Protein AF-A0A7W0H8Q9-F1 (afdb_monomer_lite)

Radius of gyration: 27.09 Å; chains: 1; bounding box: 66×55×96 Å

Foldseek 3Di:
DDDDDDDDDDPVCPVVVVVVVLVVVLVVQQVVQVVCCVVPVDGPDRRDRDPVVVVVVVVVVVVCVVVVNDDDDDVVVVVVLVVLLVCLLPVLLVVLLVVLVVLLCVLVPDLPPDPHQLRSCLAADDPVVCVVVVSGDDHSVVSNVSSVVSNVLSVLLNCLQPHDQDPVSLVSLLVLLCVLQCQLVVLCVVLVVVDPPGNNSVCSNVPRSVSSNVSSVSSVSSSVVSVVVVVPDPDPPDPPPDDPPPDDDDDD

Sequence (252 aa):
MTHRLECRVEPKMVVLYPILIRQHDALVEDLLDRAELATTGRIARPSRWPLSVRIANSAELRVARWRGKLPPPDPASGALVGRHARVAAIAVPAVMLAIAALHAAWALGSPWPAGSEPELAEHVLSQGERQQLDGGLPPAPVTWAVALALLAAAAIVRAAATGPRSRALRRAAWGVAAVFVARGVVYIPSDLIGGLDDAYQRFDLAIYSPLCLALGAGTAVVARRASAASRLMPAGPTDRAASPVISQGHGP

pLDDT: mean 79.07, std 14.53, range [31.14, 98.56]

Structure (mmCIF, N/CA/C/O backbone):
data_AF-A0A7W0H8Q9-F1
#
_entry.id   AF-A0A7W0H8Q9-F1
#
loop_
_atom_site.group_PDB
_atom_site.id
_atom_site.type_symbol
_atom_site.label_atom_id
_atom_site.label_alt_id
_atom_site.label_comp_id
_atom_site.label_asym_id
_atom_site.label_entity_id
_atom_site.label_seq_id
_atom_site.pdbx_PDB_ins_code
_atom_site.Cartn_x
_atom_site.Cartn_y
_atom_site.Cartn_z
_atom_site.occupancy
_atom_site.B_iso_or_equiv
_atom_site.auth_seq_id
_atom_site.auth_comp_id
_atom_site.auth_asym_id
_atom_site.auth_atom_id
_atom_site.pdbx_PDB_model_num
ATOM 1 N N . MET A 1 1 ? -41.642 -18.721 -23.424 1.00 37.91 1 MET A N 1
ATOM 2 C CA . MET A 1 1 ? -42.076 -17.351 -23.770 1.00 37.91 1 MET A CA 1
ATOM 3 C C . MET A 1 1 ? -40.926 -16.413 -23.461 1.00 37.91 1 MET A C 1
ATOM 5 O O . MET A 1 1 ? -40.450 -16.425 -22.335 1.00 37.91 1 MET A O 1
ATOM 9 N N . THR A 1 2 ? -40.434 -15.679 -24.453 1.00 37.16 2 THR A N 1
ATOM 10 C CA . THR A 1 2 ? -39.268 -14.796 -24.316 1.00 37.16 2 THR A CA 1
ATOM 11 C C . THR A 1 2 ? -39.778 -13.361 -24.353 1.00 37.16 2 THR A C 1
ATOM 13 O O . THR A 1 2 ? -40.226 -12.904 -25.401 1.00 37.16 2 THR A O 1
ATOM 16 N N . HIS A 1 3 ? -39.774 -12.662 -23.218 1.00 31.14 3 HIS A N 1
ATOM 17 C CA . HIS A 1 3 ? -40.137 -11.246 -23.177 1.00 31.14 3 HIS A CA 1
ATOM 18 C C . HIS A 1 3 ? -38.912 -10.406 -23.550 1.00 31.14 3 HIS A C 1
ATOM 20 O O . HIS A 1 3 ? -37.903 -10.429 -22.849 1.00 31.14 3 HIS A O 1
ATOM 26 N N . ARG A 1 4 ? -38.991 -9.685 -24.674 1.00 46.84 4 ARG A N 1
ATOM 27 C CA . ARG A 1 4 ? -37.984 -8.704 -25.097 1.00 46.84 4 ARG A CA 1
ATOM 28 C C . ARG A 1 4 ? -38.496 -7.310 -24.748 1.00 46.84 4 ARG A C 1
ATOM 30 O O . ARG A 1 4 ? -39.532 -6.896 -25.256 1.00 46.84 4 ARG A O 1
ATOM 37 N N . LEU A 1 5 ? -37.782 -6.615 -23.871 1.00 49.16 5 LEU A N 1
ATOM 38 C CA . LEU A 1 5 ? -38.001 -5.202 -23.571 1.00 49.16 5 LEU A CA 1
ATOM 39 C C . LEU A 1 5 ? -37.030 -4.380 -24.421 1.00 49.16 5 LEU A C 1
ATOM 41 O O . LEU A 1 5 ? -35.816 -4.546 -24.316 1.00 49.16 5 LEU A O 1
ATOM 45 N N . GLU A 1 6 ? -37.569 -3.526 -25.287 1.00 55.53 6 GLU A N 1
ATOM 46 C CA . GLU A 1 6 ? -36.780 -2.600 -26.097 1.00 55.53 6 GLU A CA 1
ATOM 47 C C . GLU A 1 6 ? -36.568 -1.300 -25.321 1.00 55.53 6 GLU A C 1
ATOM 49 O O . GLU A 1 6 ? -37.470 -0.476 -25.180 1.00 55.53 6 GLU A O 1
ATOM 54 N N . CYS A 1 7 ? -35.358 -1.119 -24.797 1.00 65.69 7 CYS A N 1
ATOM 55 C CA . CYS A 1 7 ? -34.963 0.087 -24.077 1.00 65.69 7 CYS A CA 1
ATOM 56 C C . CYS A 1 7 ? -34.008 0.902 -24.957 1.00 65.69 7 CYS A C 1
ATOM 58 O O . CYS A 1 7 ? -32.938 0.415 -25.324 1.00 65.69 7 CYS A O 1
ATOM 60 N N . ARG A 1 8 ? -34.348 2.157 -25.270 1.00 59.66 8 ARG A N 1
ATOM 61 C CA . ARG A 1 8 ? -33.429 3.086 -25.947 1.00 59.66 8 ARG A CA 1
ATOM 62 C C . ARG A 1 8 ? -32.582 3.813 -24.898 1.00 59.66 8 ARG A C 1
ATOM 64 O O . ARG A 1 8 ? -33.114 4.563 -24.086 1.00 59.66 8 ARG A O 1
ATOM 71 N N . VAL A 1 9 ? -31.268 3.594 -24.918 1.00 57.47 9 VAL A N 1
ATOM 72 C CA . VAL A 1 9 ? -30.317 4.227 -23.989 1.00 57.47 9 VAL A CA 1
ATOM 73 C C . VAL A 1 9 ? -29.862 5.568 -24.573 1.00 57.47 9 VAL A C 1
ATOM 75 O O . VAL A 1 9 ? -29.347 5.614 -25.688 1.00 57.47 9 VAL A O 1
ATOM 78 N N . GLU A 1 10 ? -30.064 6.673 -23.851 1.00 66.38 10 GLU A N 1
ATOM 79 C CA . GLU A 1 10 ? -29.546 7.984 -24.270 1.00 66.38 10 GLU A CA 1
ATOM 80 C C . GLU A 1 10 ? -28.000 8.012 -24.226 1.00 66.38 10 GLU A C 1
ATOM 82 O O . GLU A 1 10 ? -27.411 7.418 -23.320 1.00 66.38 10 GLU A O 1
ATOM 87 N N . PRO A 1 11 ? -27.312 8.751 -25.121 1.00 64.88 11 PRO A N 1
ATOM 88 C CA . PRO A 1 11 ? -25.843 8.742 -25.227 1.00 64.88 11 PRO A CA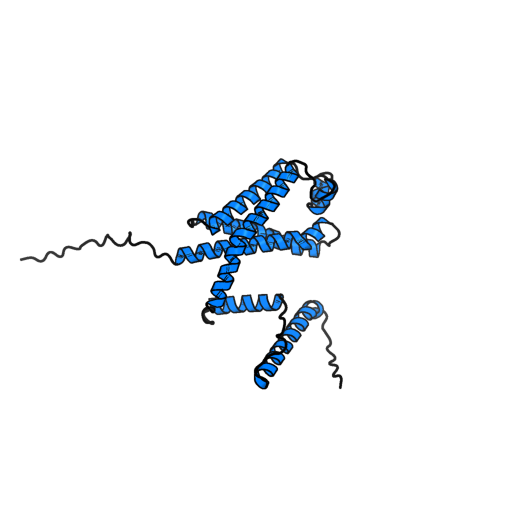 1
ATOM 89 C C . PRO A 1 11 ? -25.111 9.085 -23.921 1.00 64.88 11 PRO A C 1
ATOM 91 O O . PRO A 1 11 ? -24.081 8.499 -23.599 1.00 64.88 11 PRO A O 1
ATOM 94 N N . LYS A 1 12 ? -25.686 9.984 -23.113 1.00 53.75 12 LYS A N 1
ATOM 95 C CA . LYS A 1 12 ? -25.153 10.388 -21.801 1.00 53.75 12 LYS A CA 1
ATOM 96 C C . LYS A 1 12 ? -25.198 9.276 -20.739 1.00 53.75 12 LYS A C 1
ATOM 98 O O . LYS A 1 12 ? -24.490 9.351 -19.742 1.00 53.75 12 LYS A O 1
ATOM 103 N N . MET A 1 13 ? -26.013 8.242 -20.950 1.00 39.84 13 MET A N 1
ATOM 104 C CA . MET A 1 13 ? -26.195 7.121 -20.024 1.00 39.84 13 MET A CA 1
ATOM 105 C C . MET A 1 13 ? -25.280 5.937 -20.341 1.00 39.84 13 MET A C 1
ATOM 107 O O . MET A 1 13 ? -25.134 5.066 -19.492 1.00 39.84 13 MET A O 1
ATOM 111 N N . VAL A 1 14 ? -24.621 5.910 -21.507 1.00 64.75 14 VAL A N 1
ATOM 112 C CA . VAL A 1 14 ? -23.763 4.791 -21.947 1.00 64.75 14 VAL A CA 1
ATOM 113 C C . VAL A 1 14 ? -22.630 4.506 -20.951 1.00 64.75 14 VAL A C 1
ATOM 115 O O . VAL A 1 14 ? -22.291 3.350 -20.718 1.00 64.75 14 VAL A O 1
ATOM 118 N N . VAL A 1 15 ? -22.111 5.543 -20.287 1.00 56.38 15 VAL A N 1
ATOM 119 C CA . VAL A 1 15 ? -21.046 5.418 -19.274 1.00 56.38 15 VAL A CA 1
ATOM 120 C C . VAL A 1 15 ? -21.558 4.808 -17.959 1.00 56.38 15 VAL A C 1
ATOM 122 O O . VAL A 1 15 ? -20.867 4.013 -17.326 1.00 56.38 15 VAL A O 1
ATOM 125 N N . LEU A 1 16 ? -22.781 5.149 -17.542 1.00 54.62 16 LEU A N 1
ATOM 126 C CA . LEU A 1 16 ? -23.390 4.690 -16.282 1.00 54.62 16 LEU A CA 1
ATOM 127 C C . LEU A 1 16 ? -24.151 3.365 -16.429 1.00 54.62 16 LEU A C 1
ATOM 129 O O . LEU A 1 16 ? -24.326 2.637 -15.452 1.00 54.62 16 LEU A O 1
ATOM 133 N N . TYR A 1 17 ? -24.580 3.037 -17.644 1.00 62.41 17 TYR A N 1
ATOM 134 C CA . TYR A 1 17 ? -25.371 1.860 -17.983 1.00 62.41 17 TYR A CA 1
ATOM 135 C C . TYR A 1 17 ? -24.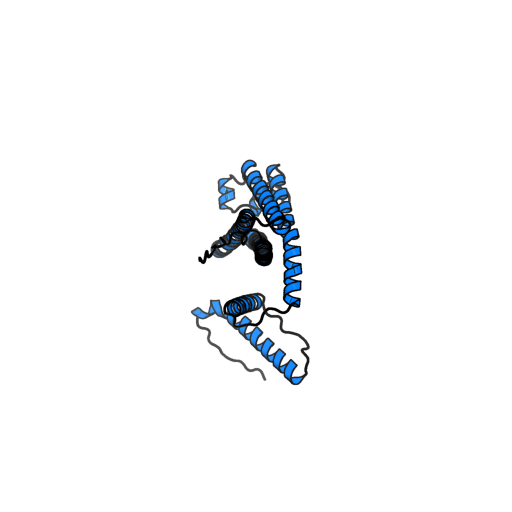792 0.529 -17.471 1.00 62.41 17 TYR A C 1
ATOM 137 O O . TYR A 1 17 ? -25.536 -0.200 -16.811 1.00 62.41 17 TYR A O 1
ATOM 145 N N . PRO A 1 18 ? -23.494 0.201 -17.655 1.00 67.25 18 PRO A N 1
ATOM 146 C CA . PRO A 1 18 ? -22.949 -1.062 -17.150 1.00 67.25 18 PRO A CA 1
ATOM 147 C C . PRO A 1 18 ? -22.931 -1.135 -15.616 1.00 67.25 18 PRO A C 1
ATOM 149 O O . PRO A 1 18 ? -23.021 -2.221 -15.047 1.00 67.25 18 PRO A O 1
ATOM 152 N N . ILE A 1 19 ? -22.847 0.006 -14.924 1.00 64.50 19 ILE A N 1
ATOM 153 C CA . ILE A 1 19 ? -22.923 0.054 -13.459 1.00 64.50 19 ILE A CA 1
ATOM 154 C C . ILE A 1 19 ? -24.370 -0.170 -13.007 1.00 64.50 19 ILE A C 1
ATOM 156 O O . ILE A 1 19 ? -24.602 -0.968 -12.100 1.00 64.50 19 ILE A O 1
ATOM 160 N N . LEU A 1 20 ? -25.327 0.492 -13.663 1.00 67.00 20 LEU A N 1
ATOM 161 C CA . LEU A 1 20 ? -26.752 0.416 -13.338 1.00 67.00 20 LEU A CA 1
ATOM 162 C C . LEU A 1 20 ? -27.343 -0.972 -13.605 1.00 67.00 20 LEU A C 1
ATOM 164 O O . LEU A 1 20 ? -28.029 -1.493 -12.731 1.00 67.00 20 LEU A O 1
ATOM 168 N N . ILE A 1 21 ? -27.029 -1.607 -14.741 1.00 74.75 21 ILE A N 1
ATOM 169 C CA . ILE A 1 21 ? -27.465 -2.988 -15.022 1.00 74.75 21 ILE A CA 1
ATOM 170 C C . ILE A 1 21 ? -26.947 -3.944 -13.953 1.00 74.75 21 ILE A C 1
ATOM 172 O O . ILE A 1 21 ? -27.695 -4.732 -13.389 1.00 74.75 21 ILE A O 1
ATOM 176 N N . ARG A 1 22 ? -25.672 -3.810 -13.587 1.00 66.19 22 ARG A N 1
ATOM 177 C CA . ARG A 1 22 ? -25.049 -4.720 -12.628 1.00 66.19 22 ARG A CA 1
ATOM 178 C C . ARG A 1 22 ? -25.568 -4.514 -11.200 1.00 66.19 22 ARG A C 1
ATOM 180 O O . ARG A 1 22 ? -25.498 -5.430 -10.387 1.00 66.19 22 ARG A O 1
ATOM 187 N N . GLN A 1 23 ? -26.060 -3.316 -10.875 1.00 64.44 23 GLN A N 1
ATOM 188 C CA . GLN A 1 23 ? -26.770 -3.042 -9.621 1.00 64.44 23 GLN A CA 1
ATOM 189 C C . GLN A 1 23 ? -28.212 -3.553 -9.650 1.00 64.44 23 GLN A C 1
ATOM 191 O O . GLN A 1 23 ? -28.676 -4.088 -8.647 1.00 64.44 23 GLN A O 1
ATOM 196 N N . HIS A 1 24 ? -28.895 -3.408 -10.785 1.00 73.88 24 HIS A N 1
ATOM 197 C CA . HIS A 1 24 ? -30.241 -3.923 -10.998 1.00 73.88 24 HIS A CA 1
ATOM 198 C C . HIS A 1 24 ? -30.277 -5.448 -10.858 1.00 73.88 24 HIS A C 1
ATOM 200 O O . HIS A 1 24 ? -31.065 -5.961 -10.071 1.00 73.88 24 HIS A O 1
ATOM 206 N N . ASP A 1 25 ? -29.371 -6.160 -11.527 1.00 72.94 25 ASP A N 1
ATOM 207 C CA . ASP A 1 25 ? -29.320 -7.623 -11.473 1.00 72.94 25 ASP A CA 1
ATOM 208 C C . ASP A 1 25 ? -29.027 -8.118 -10.051 1.00 72.94 25 ASP A C 1
ATOM 210 O O . ASP A 1 25 ? -29.699 -9.019 -9.560 1.00 72.94 25 ASP A O 1
ATOM 214 N N . ALA A 1 26 ? -28.116 -7.452 -9.331 1.00 66.56 26 ALA A N 1
ATOM 215 C CA . ALA A 1 26 ? -27.832 -7.771 -7.931 1.00 66.56 26 ALA A CA 1
ATOM 216 C C . ALA A 1 26 ? -29.037 -7.527 -6.997 1.00 66.56 26 ALA A C 1
ATOM 218 O O . ALA A 1 26 ? -29.223 -8.266 -6.033 1.00 66.56 26 ALA A O 1
ATOM 219 N N . LEU A 1 27 ? -29.855 -6.502 -7.265 1.00 70.56 27 LEU A N 1
ATOM 220 C CA . LEU A 1 27 ? -31.086 -6.234 -6.513 1.00 70.56 27 LEU A CA 1
ATOM 221 C C . LEU A 1 27 ? -32.176 -7.265 -6.821 1.00 70.56 27 LEU A C 1
ATOM 223 O O . LEU A 1 27 ? -32.858 -7.713 -5.904 1.00 70.56 27 LEU A O 1
ATOM 227 N N . VAL A 1 28 ? -32.335 -7.646 -8.090 1.00 77.50 28 VAL A N 1
ATOM 228 C CA . VAL A 1 28 ? -33.296 -8.677 -8.500 1.00 77.50 28 VAL A CA 1
ATOM 229 C C . VAL A 1 28 ? -32.922 -10.026 -7.888 1.00 77.50 28 VAL A C 1
ATOM 231 O O . VAL A 1 28 ? -33.794 -10.686 -7.330 1.00 77.50 28 VAL A O 1
ATOM 234 N N . GLU A 1 29 ? -31.642 -10.403 -7.909 1.00 73.88 29 GLU A N 1
ATOM 235 C CA . GLU A 1 29 ? -31.164 -11.626 -7.253 1.00 73.88 29 GLU A CA 1
ATOM 236 C C . GLU A 1 29 ? -31.418 -11.608 -5.733 1.00 73.88 29 GLU A C 1
ATOM 238 O O . GLU A 1 29 ? -31.939 -12.586 -5.206 1.00 73.88 29 GLU A O 1
ATOM 243 N N . ASP A 1 30 ? -31.159 -10.497 -5.026 1.00 75.69 30 ASP A N 1
ATOM 244 C CA . ASP A 1 30 ? -31.450 -10.396 -3.579 1.00 75.69 30 ASP A CA 1
ATOM 245 C C . ASP A 1 30 ? -32.954 -10.491 -3.272 1.00 75.69 30 ASP A C 1
ATOM 247 O O . ASP A 1 30 ? -33.360 -11.087 -2.273 1.00 75.69 30 ASP A O 1
ATOM 251 N N . LEU A 1 31 ? -33.806 -9.915 -4.127 1.00 74.00 31 LEU A N 1
ATOM 252 C CA . LEU A 1 31 ? -35.259 -10.015 -3.976 1.00 74.00 31 LEU A CA 1
ATOM 253 C C . LEU A 1 31 ? -35.756 -11.446 -4.208 1.00 74.00 31 LEU A C 1
ATOM 255 O O . LEU A 1 31 ? -36.630 -11.906 -3.470 1.00 74.00 31 LEU A O 1
ATOM 259 N N . LEU A 1 32 ? -35.188 -12.154 -5.187 1.00 82.00 32 LEU A N 1
ATOM 260 C CA . LEU A 1 32 ? -35.507 -13.556 -5.450 1.00 82.00 32 LEU A CA 1
ATOM 261 C C . LEU A 1 32 ? -35.020 -14.468 -4.315 1.00 82.00 32 LEU A C 1
ATOM 263 O O . LEU A 1 32 ? -35.794 -15.310 -3.866 1.00 82.00 32 LEU A O 1
ATOM 267 N N . ASP A 1 33 ? -33.822 -14.237 -3.771 1.00 72.81 33 ASP A N 1
ATOM 268 C CA . ASP A 1 33 ? -33.301 -14.952 -2.595 1.00 72.81 33 ASP A CA 1
ATOM 269 C C . ASP A 1 33 ? -34.219 -14.776 -1.373 1.00 72.81 33 ASP A C 1
ATOM 271 O O . ASP A 1 33 ? -34.504 -15.724 -0.638 1.00 72.81 33 ASP A O 1
ATOM 275 N N . ARG A 1 34 ? -34.725 -13.555 -1.144 1.00 72.69 34 ARG A N 1
ATOM 276 C CA . ARG A 1 34 ? -35.679 -13.281 -0.056 1.00 72.69 34 ARG A CA 1
ATOM 277 C C . ARG A 1 34 ? -37.034 -13.934 -0.296 1.00 72.69 34 ARG A C 1
ATOM 279 O O . ARG A 1 34 ? -37.647 -14.395 0.665 1.00 72.69 34 ARG A O 1
ATOM 286 N N . ALA A 1 35 ? -37.501 -13.969 -1.542 1.00 79.06 35 ALA A N 1
ATOM 287 C CA . ALA A 1 35 ? -38.735 -14.656 -1.904 1.00 79.06 35 ALA A CA 1
ATOM 288 C C . ALA A 1 35 ? -38.603 -16.178 -1.712 1.00 79.06 35 ALA A C 1
ATOM 290 O O . ALA A 1 35 ? -39.505 -16.795 -1.140 1.00 79.06 35 ALA A O 1
ATOM 291 N N . GLU A 1 36 ? -37.470 -16.774 -2.105 1.00 77.62 36 GLU A N 1
ATOM 292 C CA . GLU A 1 36 ? -37.141 -18.187 -1.864 1.00 77.62 36 GLU A CA 1
ATOM 293 C C . GLU A 1 36 ? -37.079 -18.481 -0.362 1.00 77.62 36 GLU A C 1
ATOM 295 O O . GLU A 1 36 ? -37.713 -19.425 0.111 1.00 77.62 36 GLU A O 1
ATOM 300 N N . LEU A 1 37 ? -36.401 -17.634 0.418 1.00 76.81 37 LEU A N 1
ATOM 301 C CA . LEU A 1 37 ? -36.322 -17.788 1.869 1.00 76.81 37 LEU A CA 1
ATOM 302 C C . LEU A 1 37 ? -37.701 -17.694 2.532 1.00 76.81 37 LEU A C 1
ATOM 304 O O . LEU A 1 37 ? -38.004 -18.483 3.423 1.00 76.81 37 LEU A O 1
ATOM 308 N N . ALA A 1 38 ? -38.542 -16.751 2.103 1.00 77.88 38 ALA A N 1
ATOM 309 C CA . ALA A 1 38 ? -39.879 -16.565 2.660 1.00 77.88 38 ALA A CA 1
ATOM 310 C C . ALA A 1 38 ? -40.817 -17.742 2.350 1.00 77.88 38 ALA A C 1
ATOM 312 O O . ALA A 1 38 ? -41.682 -18.064 3.162 1.00 77.88 38 ALA A O 1
ATOM 313 N N . THR A 1 39 ? -40.647 -18.388 1.194 1.00 85.19 39 THR A N 1
ATOM 314 C CA . THR A 1 39 ? -41.500 -19.506 0.759 1.00 85.19 39 THR A CA 1
ATOM 315 C C . THR A 1 39 ? -40.993 -20.868 1.223 1.00 85.19 39 THR A C 1
ATOM 317 O O . THR A 1 39 ? -41.798 -21.729 1.568 1.00 85.19 39 THR A O 1
ATOM 320 N N . THR A 1 40 ? -39.677 -21.079 1.256 1.00 85.19 40 THR A N 1
ATOM 321 C CA . THR A 1 40 ? -39.066 -22.397 1.509 1.00 85.19 40 THR A CA 1
ATOM 322 C C . THR A 1 40 ? -38.321 -22.488 2.843 1.00 85.19 40 THR A C 1
ATOM 324 O O . THR A 1 40 ? -37.973 -23.582 3.291 1.00 85.19 40 THR A O 1
ATOM 327 N N . GLY A 1 41 ? -38.045 -21.351 3.488 1.00 86.25 41 GLY A N 1
ATOM 328 C CA . GLY A 1 41 ? -37.247 -21.271 4.712 1.00 86.25 41 GLY A CA 1
ATOM 329 C C . GLY A 1 41 ? -35.744 -21.500 4.512 1.00 86.25 41 GLY A C 1
ATOM 330 O O . GLY A 1 41 ? -35.010 -21.553 5.501 1.00 86.25 41 GLY A O 1
ATOM 331 N N . ARG A 1 42 ? -35.259 -21.658 3.270 1.00 75.56 42 ARG A N 1
ATOM 332 C CA . ARG A 1 42 ? -33.836 -21.851 2.933 1.00 75.56 42 ARG A CA 1
ATOM 333 C C . ARG A 1 42 ? -33.484 -21.123 1.630 1.00 75.56 42 ARG A C 1
ATOM 335 O O . ARG A 1 42 ? -34.366 -20.725 0.888 1.00 75.56 42 ARG A O 1
ATOM 342 N N . ILE A 1 43 ? -32.188 -20.936 1.378 1.00 77.81 43 ILE A N 1
ATOM 343 C CA . ILE A 1 43 ? -31.665 -20.365 0.126 1.00 77.81 43 ILE A CA 1
ATOM 344 C C . ILE A 1 43 ? -30.638 -21.351 -0.422 1.00 77.81 43 ILE A C 1
ATOM 346 O O . ILE A 1 43 ? -29.648 -21.647 0.257 1.00 77.81 43 ILE A O 1
ATOM 350 N N . ALA A 1 44 ? -30.864 -21.878 -1.626 1.00 75.25 44 ALA A N 1
ATOM 351 C CA . ALA A 1 44 ? -29.971 -22.871 -2.222 1.00 75.25 44 ALA A CA 1
ATOM 352 C C . ALA A 1 44 ? -28.625 -22.270 -2.669 1.00 75.25 44 ALA A C 1
ATOM 354 O O . ALA A 1 44 ? -27.585 -22.929 -2.567 1.00 75.25 44 ALA A O 1
ATOM 355 N N . ARG A 1 45 ? -28.622 -21.021 -3.158 1.00 71.00 45 ARG A N 1
ATOM 356 C CA . ARG A 1 45 ? -27.412 -20.302 -3.590 1.00 71.00 45 ARG A CA 1
ATOM 357 C C . ARG A 1 45 ? -27.528 -18.802 -3.304 1.00 71.00 45 ARG A C 1
ATOM 359 O O . ARG A 1 45 ? -28.135 -18.103 -4.099 1.00 71.00 45 ARG A O 1
ATOM 366 N N . PRO A 1 46 ? -26.892 -18.298 -2.235 1.00 72.12 46 PRO A N 1
ATOM 367 C CA . PRO A 1 46 ? -26.930 -16.875 -1.923 1.00 72.12 46 PRO A CA 1
ATOM 368 C C . PRO A 1 46 ? -26.305 -16.038 -3.043 1.00 72.12 46 PRO A C 1
ATOM 370 O O . PRO A 1 46 ? -25.193 -16.348 -3.501 1.00 72.12 46 PRO A O 1
ATOM 373 N N . SER A 1 47 ? -26.979 -14.957 -3.429 1.00 70.94 47 SER A N 1
ATOM 374 C CA . SER A 1 47 ? -26.491 -13.975 -4.395 1.00 70.94 47 SER A CA 1
ATOM 375 C C . SER A 1 47 ? -25.111 -13.439 -4.005 1.00 70.94 47 SER A C 1
ATOM 377 O O . SER A 1 47 ? -24.801 -13.109 -2.851 1.00 70.94 47 SER A O 1
ATOM 379 N N . ARG A 1 48 ? -24.214 -13.367 -4.994 1.00 70.38 48 ARG A N 1
ATOM 380 C CA . ARG A 1 48 ? -22.844 -12.876 -4.803 1.00 70.38 48 ARG A CA 1
ATOM 381 C C . ARG A 1 48 ? -22.777 -11.415 -5.196 1.00 70.38 48 ARG A C 1
ATOM 383 O O . ARG A 1 48 ? -22.451 -11.067 -6.324 1.00 70.38 48 ARG A O 1
ATOM 390 N N . TRP A 1 49 ? -23.023 -10.556 -4.216 1.00 60.47 49 TRP A N 1
ATOM 391 C CA . TRP A 1 49 ? -22.967 -9.113 -4.403 1.00 60.47 49 TRP A CA 1
ATOM 392 C C . TRP A 1 49 ? -21.604 -8.677 -4.977 1.00 60.47 49 TRP A C 1
ATOM 394 O O . TRP A 1 49 ? -20.562 -9.002 -4.383 1.00 60.47 49 TRP A O 1
ATOM 404 N N . PRO A 1 50 ? -21.580 -7.890 -6.072 1.00 71.44 50 PRO A N 1
ATOM 405 C CA . PRO A 1 50 ? -20.347 -7.335 -6.614 1.00 71.44 50 PRO A CA 1
ATOM 406 C C . PRO A 1 50 ? -19.609 -6.504 -5.557 1.00 71.44 50 PRO A C 1
ATOM 408 O O . PRO A 1 50 ? -20.227 -5.820 -4.733 1.00 71.44 50 PRO A O 1
ATOM 411 N N . LEU A 1 51 ? -18.272 -6.514 -5.596 1.00 66.62 51 LEU A N 1
ATOM 412 C CA . LEU A 1 51 ? -17.423 -5.842 -4.600 1.00 66.62 51 LEU A CA 1
ATOM 413 C C . LEU A 1 51 ? -17.790 -4.355 -4.418 1.00 66.62 51 LEU A C 1
ATOM 415 O O . LEU A 1 51 ? -17.822 -3.859 -3.294 1.00 66.62 51 LEU A O 1
ATOM 419 N N . SER A 1 52 ? -18.141 -3.665 -5.508 1.00 58.28 52 SER A N 1
ATOM 420 C CA . SER A 1 52 ? -18.555 -2.257 -5.491 1.00 58.28 52 SER A CA 1
ATOM 421 C C . SER A 1 52 ? -19.830 -2.019 -4.677 1.00 58.28 52 SER A C 1
ATOM 423 O O . SER A 1 52 ? -19.913 -1.047 -3.932 1.00 58.28 52 SER A O 1
ATOM 425 N N . VAL A 1 53 ? -20.810 -2.923 -4.769 1.00 64.69 53 VAL A N 1
ATOM 426 C CA . VAL A 1 53 ? -22.083 -2.809 -4.043 1.00 64.69 53 VAL A CA 1
ATOM 427 C C . VAL A 1 53 ? -21.868 -3.096 -2.557 1.00 64.69 53 VAL A C 1
ATOM 429 O O . VAL A 1 53 ? -22.394 -2.392 -1.698 1.00 64.69 53 VAL A O 1
ATOM 432 N N . ARG A 1 54 ? -20.988 -4.051 -2.232 1.00 73.38 54 ARG A N 1
ATOM 433 C CA . ARG A 1 54 ? -20.571 -4.314 -0.845 1.00 73.38 54 ARG A CA 1
ATOM 434 C C . ARG A 1 54 ? -19.866 -3.109 -0.224 1.00 73.38 54 ARG A C 1
ATOM 436 O O . ARG A 1 54 ? -20.080 -2.823 0.955 1.00 73.38 54 ARG A O 1
ATOM 443 N N . ILE A 1 55 ? -19.045 -2.398 -0.998 1.00 70.38 55 ILE A N 1
ATOM 444 C CA . ILE A 1 55 ? -18.374 -1.166 -0.560 1.00 70.38 55 ILE A CA 1
ATOM 445 C C . ILE A 1 55 ? -19.393 -0.040 -0.331 1.00 70.38 55 ILE A C 1
ATOM 447 O O . ILE A 1 55 ? -19.342 0.593 0.724 1.00 70.38 55 ILE A O 1
ATOM 451 N N . ALA A 1 56 ? -20.338 0.167 -1.254 1.00 69.12 56 ALA A N 1
ATOM 452 C CA . ALA A 1 56 ? -21.392 1.177 -1.125 1.00 69.12 56 ALA A CA 1
ATOM 453 C C . ALA A 1 56 ? -22.279 0.925 0.109 1.00 69.12 56 ALA A C 1
ATOM 455 O O . ALA A 1 56 ? -22.387 1.803 0.966 1.00 69.12 56 ALA A O 1
ATOM 456 N N . ASN A 1 57 ? -22.773 -0.307 0.288 1.00 73.62 57 ASN A N 1
ATOM 457 C CA . ASN A 1 57 ? -23.512 -0.705 1.494 1.00 73.62 57 ASN A CA 1
ATOM 458 C C . ASN A 1 57 ? -22.671 -0.510 2.761 1.00 73.62 57 ASN A C 1
ATOM 460 O O . ASN A 1 57 ? -23.154 -0.018 3.778 1.00 73.62 57 ASN A O 1
ATOM 464 N N . SER A 1 58 ? -21.379 -0.848 2.721 1.00 72.75 58 SER A N 1
ATOM 465 C CA . SER A 1 58 ? -20.491 -0.639 3.870 1.00 72.75 58 SER A CA 1
ATOM 466 C C . SER A 1 58 ? -20.326 0.842 4.227 1.00 72.75 58 SER A C 1
ATOM 468 O O . SER A 1 58 ? -20.184 1.169 5.408 1.00 72.75 58 SER A O 1
ATOM 470 N N . ALA A 1 59 ? -20.318 1.736 3.236 1.00 68.69 59 ALA A N 1
ATOM 471 C CA . ALA A 1 59 ? -20.254 3.177 3.447 1.00 68.69 59 ALA A CA 1
ATOM 472 C C . ALA A 1 59 ? -21.572 3.712 4.027 1.00 68.69 59 ALA A C 1
ATOM 474 O O . ALA A 1 59 ? -21.545 4.419 5.035 1.00 68.69 59 ALA A O 1
ATOM 475 N N . GLU A 1 60 ? -22.712 3.304 3.470 1.00 76.06 60 GLU A N 1
ATOM 476 C CA . GLU A 1 60 ? -24.037 3.699 3.949 1.00 76.06 60 GLU A CA 1
ATOM 477 C C . GLU A 1 60 ? -24.281 3.251 5.396 1.00 76.06 60 GLU A C 1
ATOM 479 O O . GLU A 1 60 ? -24.638 4.067 6.247 1.00 76.06 60 GLU A O 1
ATOM 484 N N . LEU A 1 61 ? -23.967 1.994 5.728 1.00 77.00 61 LEU A N 1
ATOM 485 C CA . LEU A 1 61 ? -24.081 1.474 7.095 1.00 77.00 61 LEU A CA 1
ATOM 486 C C . LEU A 1 61 ? -23.184 2.237 8.084 1.00 77.00 61 LEU A C 1
ATOM 488 O O . LEU A 1 61 ? -23.557 2.431 9.243 1.00 77.00 61 LEU A O 1
ATOM 492 N N . ARG A 1 62 ? -22.000 2.696 7.653 1.00 73.88 62 ARG A N 1
ATOM 493 C CA . ARG A 1 62 ? -21.118 3.535 8.485 1.00 73.88 62 ARG A CA 1
ATOM 494 C C . ARG A 1 62 ? -21.709 4.923 8.715 1.00 73.88 62 ARG A C 1
ATOM 496 O O . ARG A 1 62 ? -21.664 5.400 9.846 1.00 73.88 62 ARG A O 1
ATOM 503 N N . VAL A 1 63 ? -22.281 5.544 7.683 1.00 74.62 63 VAL A N 1
ATOM 504 C CA . VAL A 1 63 ? -22.942 6.855 7.787 1.00 74.62 63 VAL A CA 1
ATOM 505 C C . VAL A 1 63 ? -24.190 6.766 8.666 1.00 74.62 63 VAL A C 1
ATOM 507 O O . VAL A 1 63 ? -24.377 7.599 9.551 1.00 74.62 63 VAL A O 1
ATOM 510 N N . ALA A 1 64 ? -25.017 5.737 8.483 1.00 76.56 64 ALA A N 1
ATOM 511 C CA . ALA A 1 64 ? -26.212 5.510 9.287 1.00 76.56 64 ALA A CA 1
ATOM 512 C C . ALA A 1 64 ? -25.875 5.260 10.769 1.00 76.56 64 ALA A C 1
ATOM 514 O O . ALA A 1 64 ? -26.525 5.835 11.641 1.00 76.56 64 ALA A O 1
ATOM 515 N N . ARG A 1 65 ? -24.809 4.500 11.071 1.00 78.56 65 ARG A N 1
ATOM 516 C CA . ARG A 1 65 ? -24.296 4.334 12.447 1.00 78.56 65 ARG A CA 1
ATOM 517 C C . ARG A 1 65 ? -23.743 5.625 13.037 1.00 78.56 65 ARG A C 1
ATOM 519 O O . ARG A 1 65 ? -24.015 5.916 14.194 1.00 78.56 65 ARG A O 1
ATOM 526 N N . TRP A 1 66 ? -22.991 6.405 12.260 1.00 73.69 66 TRP A N 1
ATOM 527 C CA . TRP A 1 66 ? -22.488 7.706 12.712 1.00 73.69 66 TRP A CA 1
ATOM 528 C C . TRP A 1 66 ? -23.632 8.665 13.068 1.00 73.69 66 TRP A C 1
ATOM 530 O O . TRP A 1 66 ? -23.540 9.395 14.048 1.00 73.69 66 TRP A O 1
ATOM 540 N N . ARG A 1 67 ? -24.746 8.591 12.330 1.00 85.44 67 ARG A N 1
ATOM 541 C CA . ARG A 1 67 ? -25.989 9.327 12.608 1.00 85.44 67 ARG A CA 1
ATOM 542 C C . ARG A 1 67 ? -26.862 8.700 13.707 1.00 85.44 67 ARG A C 1
ATOM 544 O O . ARG A 1 67 ? -27.981 9.157 13.900 1.00 85.44 67 ARG A O 1
ATOM 551 N N . GLY A 1 68 ? -26.403 7.642 14.380 1.00 83.31 68 GLY A N 1
ATOM 552 C CA . GLY A 1 68 ? -27.148 6.967 15.450 1.00 83.31 68 GLY A CA 1
ATOM 553 C C . GLY A 1 68 ? -28.390 6.193 14.991 1.00 83.31 68 GLY A C 1
ATOM 554 O O . GLY A 1 68 ? -29.198 5.801 15.823 1.00 83.31 68 GLY A O 1
ATOM 555 N N . LYS A 1 69 ? -28.561 5.958 13.683 1.00 82.94 69 LYS A N 1
ATOM 556 C CA . LYS A 1 69 ? -29.755 5.303 13.118 1.00 82.94 69 LYS A CA 1
ATOM 557 C C . LYS A 1 69 ? -29.718 3.773 13.172 1.00 82.94 69 LYS A C 1
ATOM 559 O O . LYS A 1 69 ? -30.711 3.136 12.844 1.00 82.94 69 LYS A O 1
ATOM 564 N N . LEU A 1 70 ? -28.577 3.178 13.521 1.00 78.69 70 LEU A N 1
ATOM 565 C CA . LEU A 1 70 ? -28.385 1.727 13.535 1.00 78.69 70 LEU A CA 1
ATOM 566 C C . LEU A 1 70 ? -27.825 1.253 14.882 1.00 78.69 70 LEU A C 1
ATOM 568 O O . LEU A 1 70 ? -26.969 1.942 15.446 1.00 78.69 70 LEU A O 1
ATOM 572 N N . PRO A 1 71 ? -28.235 0.061 15.356 1.00 77.62 71 PRO A N 1
ATOM 573 C CA . PRO A 1 71 ? -27.690 -0.543 16.565 1.00 77.62 71 PRO A CA 1
ATOM 574 C C . PRO A 1 71 ? -26.189 -0.866 16.420 1.00 77.62 71 PRO A C 1
ATOM 576 O O . PRO A 1 71 ? -25.660 -0.955 15.297 1.00 77.62 71 PRO A O 1
ATOM 579 N N . PRO A 1 72 ? -25.472 -1.034 17.550 1.00 74.94 72 PRO A N 1
ATOM 580 C CA . PRO A 1 72 ? -24.066 -1.415 17.538 1.00 74.94 72 PRO A CA 1
ATOM 581 C C . PRO A 1 72 ? -23.859 -2.743 16.789 1.00 74.94 72 PRO A C 1
ATOM 583 O O . PRO A 1 72 ? -24.753 -3.588 16.751 1.00 74.94 72 PRO A O 1
ATOM 586 N N . PRO A 1 73 ? -22.693 -2.931 16.143 1.00 71.06 73 PRO A N 1
ATOM 587 C CA . PRO A 1 73 ? -22.410 -4.150 15.399 1.00 71.06 73 PRO A CA 1
ATOM 588 C C . PRO A 1 73 ? -22.405 -5.376 16.318 1.00 71.06 73 PRO A C 1
ATOM 590 O O . PRO A 1 73 ? -21.940 -5.300 17.454 1.00 71.06 73 PRO A O 1
ATOM 593 N N . ASP A 1 74 ? -22.847 -6.508 15.772 1.00 75.19 74 ASP A N 1
ATOM 594 C CA . ASP A 1 74 ? -22.775 -7.821 16.412 1.00 75.19 74 ASP A CA 1
ATOM 595 C C . ASP A 1 74 ? -21.347 -8.098 16.949 1.00 75.19 74 ASP A C 1
ATOM 597 O O . ASP A 1 74 ? -20.367 -7.858 16.224 1.00 75.19 74 ASP A O 1
ATOM 601 N N . PRO A 1 75 ? -21.186 -8.603 18.189 1.00 69.38 75 PRO A N 1
ATOM 602 C CA . PRO A 1 75 ? -19.892 -9.020 18.736 1.00 69.38 75 PRO A CA 1
ATOM 603 C C . PRO A 1 75 ? -19.059 -9.918 17.799 1.00 69.38 75 PRO A C 1
ATOM 605 O O . PRO A 1 75 ? -17.830 -9.771 17.752 1.00 69.38 75 PRO A O 1
ATOM 608 N N . ALA A 1 76 ? -19.683 -10.771 16.977 1.00 68.62 76 ALA A N 1
ATOM 609 C CA . ALA A 1 76 ? -18.989 -11.582 15.969 1.00 68.62 76 ALA A CA 1
ATOM 610 C C . ALA A 1 76 ? -18.275 -10.723 14.902 1.00 68.62 76 ALA A C 1
ATOM 612 O O . ALA A 1 76 ? -17.141 -11.014 14.499 1.00 68.62 76 ALA A O 1
ATOM 613 N N . SER A 1 77 ? -18.884 -9.599 14.505 1.00 63.34 77 SER A N 1
ATOM 614 C CA . SER A 1 77 ? -18.264 -8.605 13.616 1.00 63.34 77 SER A CA 1
ATOM 615 C C . SER A 1 77 ? -17.062 -7.932 14.287 1.00 63.34 77 SER A C 1
ATOM 617 O O . SER A 1 77 ? -16.040 -7.685 13.641 1.00 63.34 77 SER A O 1
ATOM 619 N N . GLY A 1 78 ? -17.137 -7.690 15.599 1.00 66.75 78 GLY A N 1
ATOM 620 C CA . GLY A 1 78 ? -16.024 -7.172 16.399 1.00 66.75 78 GLY A CA 1
ATOM 621 C C . GLY A 1 78 ? -14.812 -8.112 16.413 1.00 66.75 78 GLY A C 1
ATOM 622 O O . GLY A 1 78 ? -13.675 -7.665 16.214 1.00 66.75 78 GLY A O 1
ATOM 623 N N . ALA A 1 79 ? -15.048 -9.419 16.560 1.00 69.75 79 ALA A N 1
ATOM 624 C CA . ALA A 1 79 ? -14.006 -10.448 16.542 1.00 69.75 79 ALA A CA 1
ATOM 625 C C . ALA A 1 79 ? -13.318 -10.589 15.167 1.00 69.75 79 ALA A C 1
ATOM 627 O O . ALA A 1 79 ? -12.093 -10.737 15.099 1.00 69.75 79 ALA A O 1
ATOM 628 N N . LEU A 1 80 ? -14.069 -10.474 14.066 1.00 69.88 80 LEU A N 1
ATOM 629 C CA . LEU A 1 80 ? -13.534 -10.469 12.694 1.00 69.88 80 LEU A CA 1
ATOM 630 C C . LEU A 1 80 ? -12.628 -9.261 12.431 1.00 69.88 80 LEU A C 1
ATOM 632 O O . LEU A 1 80 ? -11.475 -9.430 12.027 1.00 69.88 80 LEU A O 1
ATOM 636 N N . VAL A 1 81 ? -13.091 -8.050 12.767 1.00 70.12 81 VAL A N 1
ATOM 637 C CA . VAL A 1 81 ? -12.243 -6.843 12.737 1.00 70.12 81 VAL A CA 1
ATOM 638 C C . VAL A 1 81 ? -11.022 -7.061 13.643 1.00 70.12 81 VAL A C 1
ATOM 640 O O . VAL A 1 81 ? -9.908 -6.650 13.314 1.00 70.12 81 VAL A O 1
ATOM 643 N N . GLY A 1 82 ? -11.218 -7.770 14.770 1.00 75.19 82 GLY A N 1
ATOM 644 C CA . GLY A 1 82 ? -10.211 -8.320 15.694 1.00 75.19 82 GLY A CA 1
ATOM 645 C C . GLY A 1 82 ? -9.045 -8.978 14.970 1.00 75.19 82 GLY A C 1
ATOM 646 O O . GLY A 1 82 ? -7.907 -8.515 15.050 1.00 75.19 82 GLY A O 1
ATOM 647 N N . ARG A 1 83 ? -9.363 -10.023 14.212 1.00 83.38 83 ARG A N 1
ATOM 648 C CA . ARG A 1 83 ? -8.405 -10.789 13.414 1.00 83.38 83 ARG A CA 1
ATOM 649 C C . ARG A 1 83 ? -7.763 -9.950 12.314 1.00 83.38 83 ARG A C 1
ATOM 651 O O . ARG A 1 83 ? -6.540 -9.944 12.226 1.00 83.38 83 ARG A O 1
ATOM 658 N N . HIS A 1 84 ? -8.542 -9.180 11.554 1.00 80.50 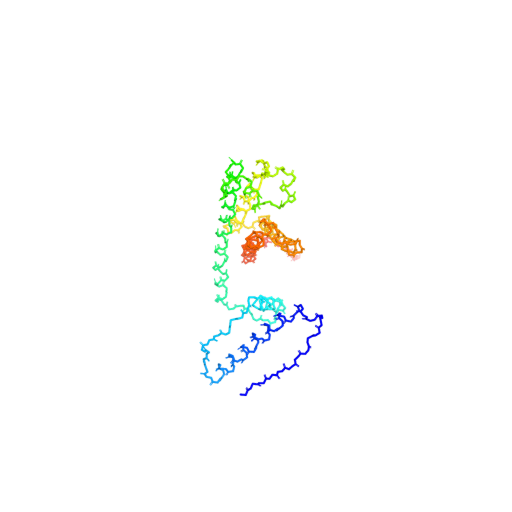84 HIS A N 1
ATOM 659 C CA . HIS A 1 84 ? -8.013 -8.418 10.416 1.00 80.50 84 HIS A CA 1
ATOM 660 C C . HIS A 1 84 ? -6.942 -7.406 10.828 1.00 80.50 84 HIS A C 1
ATOM 662 O O . HIS A 1 84 ? -5.917 -7.309 10.163 1.00 80.50 84 HIS A O 1
ATOM 668 N N . ALA A 1 85 ? -7.111 -6.692 11.947 1.00 82.06 85 ALA A N 1
ATOM 669 C CA . ALA A 1 85 ? -6.060 -5.766 12.370 1.00 82.06 85 ALA A CA 1
ATOM 670 C C . ALA A 1 85 ? -4.818 -6.474 12.930 1.00 82.06 85 ALA A C 1
ATOM 672 O O . ALA A 1 85 ? -3.733 -5.915 12.835 1.00 82.06 85 ALA A O 1
ATOM 673 N N . ARG A 1 86 ? -4.957 -7.673 13.520 1.00 87.94 86 ARG A N 1
ATOM 674 C CA . ARG A 1 86 ? -3.796 -8.469 13.956 1.00 87.94 86 ARG A CA 1
ATOM 675 C C . ARG A 1 86 ? -2.984 -8.942 12.757 1.00 87.94 86 ARG A C 1
ATOM 677 O O . ARG A 1 86 ? -1.770 -8.790 12.758 1.00 87.94 86 ARG A O 1
ATOM 684 N N . VAL A 1 87 ? -3.669 -9.432 11.725 1.00 91.12 87 VAL A N 1
ATOM 685 C CA . VAL A 1 87 ? -3.040 -9.786 10.448 1.00 91.12 87 VAL A CA 1
ATOM 686 C C . VAL A 1 87 ? -2.373 -8.553 9.836 1.00 91.12 87 VAL A C 1
ATOM 688 O O . VAL A 1 87 ? -1.187 -8.601 9.538 1.00 91.12 87 VAL A O 1
ATOM 691 N N . ALA A 1 88 ? -3.076 -7.418 9.746 1.00 90.44 88 ALA A N 1
ATOM 692 C CA . ALA A 1 88 ? -2.513 -6.177 9.208 1.00 90.44 88 ALA A CA 1
ATOM 693 C C . ALA A 1 88 ? -1.284 -5.680 9.994 1.00 90.44 88 ALA A C 1
ATOM 695 O O . ALA A 1 88 ? -0.314 -5.242 9.390 1.00 90.44 88 ALA A O 1
ATOM 696 N N . ALA A 1 89 ? -1.285 -5.800 11.325 1.00 92.31 89 ALA A N 1
ATOM 697 C CA . ALA A 1 89 ? -0.170 -5.404 12.191 1.00 92.31 89 ALA A CA 1
ATOM 698 C C . ALA A 1 89 ? 1.124 -6.218 11.989 1.00 92.31 89 ALA A C 1
ATOM 700 O O . ALA A 1 89 ? 2.184 -5.816 12.475 1.00 92.31 89 ALA A O 1
ATOM 701 N N . ILE A 1 90 ? 1.039 -7.366 11.315 1.00 94.94 90 ILE A N 1
ATOM 702 C CA . ILE A 1 90 ? 2.187 -8.213 10.972 1.00 94.94 90 ILE A CA 1
ATOM 703 C C . ILE A 1 90 ? 2.485 -8.090 9.479 1.00 94.94 90 ILE A C 1
ATOM 705 O O . ILE A 1 90 ? 3.608 -7.768 9.104 1.00 94.94 90 ILE A O 1
ATOM 709 N N . ALA A 1 91 ? 1.469 -8.291 8.639 1.00 95.00 91 ALA A N 1
ATOM 710 C CA . ALA A 1 91 ? 1.612 -8.324 7.192 1.00 95.00 91 ALA A CA 1
ATOM 711 C C . ALA A 1 91 ? 2.093 -6.984 6.621 1.00 95.00 91 ALA A C 1
ATOM 713 O O . ALA A 1 91 ? 2.985 -6.975 5.783 1.00 95.00 91 ALA A O 1
ATOM 714 N N . VAL A 1 92 ? 1.556 -5.851 7.091 1.00 96.56 92 VAL A N 1
ATOM 715 C CA . VAL A 1 92 ? 1.909 -4.535 6.534 1.00 96.56 92 VAL A CA 1
ATOM 716 C C . VAL A 1 92 ? 3.386 -4.189 6.781 1.00 96.56 92 VAL A C 1
ATOM 718 O O . VAL A 1 92 ? 4.081 -3.934 5.798 1.00 96.56 92 VAL A O 1
ATOM 721 N N . PRO A 1 93 ? 3.922 -4.238 8.023 1.00 97.38 93 PRO A N 1
ATOM 722 C CA . PRO A 1 93 ? 5.355 -4.037 8.242 1.00 97.38 93 PRO A CA 1
ATOM 723 C C . PRO A 1 93 ? 6.232 -5.059 7.513 1.00 97.38 93 PRO A C 1
ATOM 725 O O . PRO A 1 93 ? 7.282 -4.687 7.006 1.00 97.38 93 PRO A O 1
ATOM 728 N N . ALA A 1 94 ? 5.815 -6.329 7.440 1.00 97.19 94 ALA A N 1
ATOM 729 C CA . ALA A 1 94 ? 6.583 -7.369 6.755 1.00 97.19 94 ALA A CA 1
ATOM 730 C C . ALA A 1 94 ? 6.715 -7.091 5.250 1.00 97.19 94 ALA A C 1
ATOM 732 O O . ALA A 1 94 ? 7.808 -7.195 4.701 1.00 97.19 94 ALA A O 1
ATOM 733 N N . VAL A 1 95 ? 5.628 -6.674 4.595 1.00 97.12 95 VAL A N 1
ATOM 734 C CA . VAL A 1 95 ? 5.654 -6.277 3.181 1.00 97.12 95 VAL A CA 1
ATOM 735 C C . VAL A 1 95 ? 6.521 -5.032 2.981 1.00 97.12 95 VAL A C 1
ATOM 737 O O . VAL A 1 95 ? 7.345 -5.012 2.075 1.00 97.12 95 VAL A O 1
ATOM 740 N N . MET A 1 96 ? 6.407 -4.019 3.848 1.00 98.00 96 MET A N 1
ATOM 741 C CA . MET A 1 96 ? 7.278 -2.836 3.783 1.00 98.00 96 MET A CA 1
ATOM 742 C C . MET A 1 96 ? 8.762 -3.199 3.936 1.00 98.00 96 MET A C 1
ATOM 744 O O . MET A 1 96 ? 9.586 -2.675 3.194 1.00 98.00 96 MET A O 1
ATOM 748 N N . LEU A 1 97 ? 9.102 -4.117 4.848 1.00 98.00 97 LEU A N 1
ATOM 749 C CA . LEU A 1 97 ? 10.469 -4.621 5.021 1.00 98.00 97 LEU A CA 1
ATOM 750 C C . LEU A 1 97 ? 10.968 -5.378 3.788 1.00 98.00 97 LEU A C 1
ATOM 752 O O . LEU A 1 97 ? 12.111 -5.182 3.388 1.00 98.00 97 LEU A O 1
ATOM 756 N N . ALA A 1 98 ? 10.124 -6.205 3.167 1.00 95.56 98 ALA A N 1
ATOM 757 C CA . ALA A 1 98 ? 10.480 -6.905 1.936 1.00 95.56 98 ALA A CA 1
ATOM 758 C C . ALA A 1 98 ? 10.783 -5.919 0.793 1.00 95.56 98 ALA A C 1
ATOM 760 O O . ALA A 1 98 ? 11.794 -6.058 0.109 1.00 95.56 98 ALA A O 1
ATOM 761 N N . ILE A 1 99 ? 9.961 -4.876 0.630 1.00 96.75 99 ILE A N 1
ATOM 762 C CA . ILE A 1 99 ? 10.182 -3.831 -0.382 1.00 96.75 99 ILE A CA 1
ATOM 763 C C . ILE A 1 99 ? 11.423 -2.988 -0.039 1.00 96.75 99 ILE A C 1
ATOM 765 O O . ILE A 1 99 ? 12.180 -2.623 -0.936 1.00 96.75 99 ILE A O 1
ATOM 769 N N . ALA A 1 100 ? 11.670 -2.701 1.243 1.00 97.69 100 ALA A N 1
ATOM 770 C CA . ALA A 1 100 ? 12.874 -1.998 1.686 1.00 97.69 100 ALA A CA 1
ATOM 771 C C . ALA A 1 100 ? 14.148 -2.792 1.358 1.00 97.69 100 ALA A C 1
ATOM 773 O O . ALA A 1 100 ? 15.109 -2.224 0.847 1.00 97.69 100 ALA A O 1
ATOM 774 N N . ALA A 1 101 ? 14.141 -4.107 1.605 1.00 96.19 101 ALA A N 1
ATOM 775 C CA . ALA A 1 101 ? 15.247 -4.994 1.256 1.00 96.19 101 ALA A CA 1
ATOM 776 C C . ALA A 1 101 ? 15.472 -5.055 -0.261 1.00 96.19 101 ALA A C 1
ATOM 778 O O . ALA A 1 101 ? 16.616 -5.047 -0.707 1.00 96.19 101 ALA A O 1
ATOM 779 N N . LEU A 1 102 ? 14.392 -5.047 -1.048 1.00 94.75 102 LEU A N 1
ATOM 780 C CA . LEU A 1 102 ? 14.472 -4.985 -2.504 1.00 94.75 102 LEU A CA 1
ATOM 781 C C . LEU A 1 102 ? 15.154 -3.692 -2.985 1.00 94.75 102 LEU A C 1
ATOM 783 O O . LEU A 1 102 ? 16.088 -3.756 -3.775 1.00 94.75 102 LEU A O 1
ATOM 787 N N . HIS A 1 103 ? 14.780 -2.533 -2.434 1.00 95.94 103 HIS A N 1
ATOM 788 C CA . HIS A 1 103 ? 15.441 -1.263 -2.761 1.00 95.94 103 HIS A CA 1
ATOM 789 C C . HIS A 1 103 ? 16.906 -1.236 -2.314 1.00 95.94 103 HIS A C 1
ATOM 791 O O . HIS A 1 103 ? 17.759 -0.733 -3.036 1.00 95.94 103 HIS A O 1
ATOM 797 N N . ALA A 1 104 ? 17.228 -1.803 -1.149 1.00 97.31 104 ALA A N 1
ATOM 798 C CA . ALA A 1 104 ? 18.617 -1.942 -0.721 1.00 97.31 104 ALA A CA 1
ATOM 799 C C . ALA A 1 104 ? 19.425 -2.816 -1.700 1.00 97.31 104 ALA A C 1
ATOM 801 O O . ALA A 1 104 ? 20.556 -2.472 -2.027 1.00 97.31 104 ALA A O 1
ATOM 802 N N . ALA A 1 105 ? 18.841 -3.904 -2.217 1.00 94.81 105 ALA A N 1
ATOM 803 C CA . ALA A 1 105 ? 19.481 -4.745 -3.227 1.00 94.81 105 ALA A CA 1
ATOM 804 C C . ALA A 1 105 ? 19.725 -3.982 -4.542 1.00 94.81 105 ALA A C 1
ATOM 806 O O . ALA A 1 105 ? 20.814 -4.080 -5.104 1.00 94.81 105 ALA A O 1
ATOM 807 N N . TRP A 1 106 ? 18.759 -3.178 -4.994 1.00 95.75 106 TRP A N 1
ATOM 808 C CA . TRP A 1 106 ? 18.916 -2.306 -6.166 1.00 95.75 106 TRP A CA 1
ATOM 809 C C . TRP A 1 106 ? 19.995 -1.242 -5.952 1.00 95.75 106 TRP A C 1
ATOM 811 O O . TRP A 1 106 ? 20.820 -1.010 -6.828 1.00 95.75 106 TRP A O 1
ATOM 821 N N . ALA A 1 107 ? 20.058 -0.645 -4.760 1.00 94.94 107 ALA A N 1
ATOM 822 C CA . ALA A 1 107 ? 21.098 0.320 -4.405 1.00 94.94 107 ALA A CA 1
ATOM 823 C C . ALA A 1 107 ? 22.507 -0.302 -4.347 1.00 94.94 107 ALA A C 1
ATOM 825 O O . ALA A 1 107 ? 23.501 0.414 -4.453 1.00 94.94 107 ALA A O 1
ATOM 826 N N . LEU A 1 108 ? 22.590 -1.626 -4.181 1.00 95.44 108 LEU A N 1
ATOM 827 C CA . LEU A 1 108 ? 23.819 -2.418 -4.261 1.00 95.44 108 LEU A CA 1
ATOM 828 C C . LEU A 1 108 ? 24.120 -2.922 -5.687 1.00 95.44 108 LEU A C 1
ATOM 830 O O . LEU A 1 108 ? 25.116 -3.614 -5.877 1.00 95.44 108 LEU A O 1
ATOM 834 N N . GLY A 1 109 ? 23.285 -2.586 -6.678 1.00 92.69 109 GLY A N 1
ATOM 835 C CA . GLY A 1 109 ? 23.476 -2.941 -8.088 1.00 92.69 109 GLY A CA 1
ATOM 836 C C . GLY A 1 109 ? 22.837 -4.262 -8.526 1.00 92.69 109 GLY A C 1
ATOM 837 O O . GLY A 1 109 ? 23.133 -4.748 -9.613 1.00 92.69 109 GLY A O 1
ATOM 838 N N . SER A 1 110 ? 21.976 -4.879 -7.711 1.00 92.94 110 SER A N 1
ATOM 839 C CA . SER A 1 110 ? 21.244 -6.081 -8.132 1.00 92.94 110 SER A CA 1
ATOM 840 C C . SER A 1 110 ? 20.075 -5.710 -9.056 1.00 92.94 110 SER A C 1
ATOM 842 O O . SER A 1 110 ? 19.233 -4.923 -8.630 1.00 92.94 110 SER A O 1
ATOM 844 N N . PRO A 1 111 ? 19.944 -6.296 -10.263 1.00 89.44 111 PRO A N 1
ATOM 845 C CA . PRO A 1 111 ? 18.784 -6.073 -11.130 1.00 89.44 111 PRO A CA 1
ATOM 846 C C . PRO A 1 111 ? 17.569 -6.938 -10.752 1.00 89.44 111 PRO A C 1
ATOM 848 O O . PRO A 1 111 ? 16.497 -6.789 -11.336 1.00 89.44 111 PRO A O 1
ATOM 851 N N . TRP A 1 112 ? 17.704 -7.848 -9.778 1.00 85.12 112 TRP A N 1
ATOM 852 C CA . TRP A 1 112 ? 16.631 -8.767 -9.396 1.00 85.12 112 TRP A CA 1
ATOM 853 C C . TRP A 1 112 ? 15.364 -8.003 -8.966 1.00 85.12 112 TRP A C 1
ATOM 855 O O . TRP A 1 112 ? 15.468 -7.045 -8.197 1.00 85.12 112 TRP A O 1
ATOM 865 N N . PRO A 1 113 ? 14.155 -8.425 -9.379 1.00 84.12 113 PRO A N 1
ATOM 866 C CA . PRO A 1 113 ? 13.817 -9.676 -10.069 1.00 84.12 113 PRO A CA 1
ATOM 867 C C . PRO A 1 113 ? 13.985 -9.678 -11.595 1.00 84.12 113 PRO A C 1
ATOM 869 O O . PRO A 1 113 ? 13.712 -10.708 -12.206 1.00 84.12 113 PRO A O 1
ATOM 872 N N . ALA A 1 114 ? 14.416 -8.574 -12.208 1.00 83.56 114 ALA A N 1
ATOM 873 C CA . ALA A 1 114 ? 14.702 -8.525 -13.639 1.00 83.56 114 ALA A CA 1
ATOM 874 C C . ALA A 1 114 ? 16.045 -9.201 -13.976 1.00 83.56 114 ALA A C 1
ATOM 876 O O . ALA A 1 114 ? 16.874 -9.460 -13.095 1.00 83.56 114 ALA A O 1
ATOM 877 N N . GLY A 1 115 ? 16.264 -9.484 -15.262 1.00 81.25 115 GLY A N 1
ATOM 878 C CA . GLY A 1 115 ? 17.514 -10.055 -15.764 1.00 81.25 115 GLY A CA 1
ATOM 879 C C . GLY A 1 115 ? 18.612 -9.016 -16.005 1.00 81.25 115 GLY A C 1
ATOM 880 O O . GLY A 1 115 ? 19.785 -9.378 -16.078 1.00 81.25 115 GLY A O 1
ATOM 881 N N . SER A 1 116 ? 18.258 -7.733 -16.116 1.00 88.94 116 SER A N 1
ATOM 882 C CA . SER A 1 116 ? 19.200 -6.644 -16.394 1.00 88.94 116 SER A CA 1
ATOM 883 C C . SER A 1 116 ? 18.738 -5.300 -15.820 1.00 88.94 116 SER A C 1
ATOM 885 O O . SER A 1 116 ? 17.566 -5.126 -15.495 1.00 88.94 116 SER A O 1
ATOM 887 N N . GLU A 1 117 ? 19.659 -4.342 -15.692 1.00 91.38 117 GLU A N 1
ATOM 888 C CA . GLU A 1 117 ? 19.343 -2.991 -15.206 1.00 91.38 117 GLU A CA 1
ATOM 889 C C . GLU A 1 117 ? 18.347 -2.234 -16.110 1.00 91.38 117 GLU A C 1
ATOM 891 O O . GLU A 1 117 ? 17.385 -1.690 -15.566 1.00 91.38 117 GLU A O 1
ATOM 896 N N . PRO A 1 118 ? 18.474 -2.245 -17.456 1.00 90.25 118 PRO A N 1
ATOM 897 C CA . PRO A 1 118 ? 17.492 -1.597 -18.328 1.00 90.25 118 PRO A CA 1
ATOM 898 C C . PRO A 1 118 ? 16.096 -2.218 -18.210 1.00 90.25 118 PRO A C 1
ATOM 900 O O . PRO A 1 118 ? 15.098 -1.505 -18.143 1.00 90.25 118 PRO A O 1
ATOM 903 N N . GLU A 1 119 ? 16.023 -3.548 -18.116 1.00 86.31 119 GLU A N 1
ATOM 904 C CA . GLU A 1 119 ? 14.759 -4.260 -17.906 1.00 86.31 119 GLU A CA 1
ATOM 905 C C . GLU A 1 119 ? 14.150 -3.924 -16.535 1.00 86.31 119 GLU A C 1
ATOM 907 O O . GLU A 1 119 ? 12.938 -3.763 -16.406 1.00 86.31 119 GLU A O 1
ATOM 912 N N . LEU A 1 120 ? 14.970 -3.778 -15.489 1.00 88.06 120 LEU A N 1
ATOM 913 C CA . LEU A 1 120 ? 14.487 -3.315 -14.189 1.00 88.06 120 LEU A CA 1
ATOM 914 C C . LEU A 1 120 ? 13.948 -1.881 -14.280 1.00 88.06 120 LEU A C 1
ATOM 916 O O . LEU A 1 120 ? 12.872 -1.609 -13.749 1.00 88.06 120 LEU A O 1
ATOM 920 N N . ALA A 1 121 ? 14.657 -0.987 -14.975 1.00 91.69 121 ALA A N 1
ATOM 921 C CA . ALA A 1 121 ? 14.234 0.394 -15.184 1.00 91.69 121 ALA A CA 1
ATOM 922 C C . ALA A 1 121 ? 12.875 0.467 -15.900 1.00 91.69 121 ALA A C 1
ATOM 924 O O . ALA A 1 121 ? 12.008 1.216 -15.460 1.00 91.69 121 ALA A O 1
ATOM 925 N N . GLU A 1 122 ? 12.646 -0.343 -16.940 1.00 87.62 122 GLU A N 1
ATOM 926 C CA . GLU A 1 122 ? 11.351 -0.439 -17.642 1.00 87.62 122 GLU A CA 1
ATOM 927 C C . GLU A 1 122 ? 10.185 -0.833 -16.728 1.00 87.62 122 GLU A C 1
ATOM 929 O O . GLU A 1 122 ? 9.051 -0.399 -16.937 1.00 87.62 122 GLU A O 1
ATOM 934 N N . HIS A 1 123 ? 10.456 -1.647 -15.710 1.00 86.31 123 HIS A N 1
ATOM 935 C CA . HIS A 1 123 ? 9.443 -2.092 -14.763 1.00 86.31 123 HIS A CA 1
ATOM 936 C C . HIS A 1 123 ? 9.147 -1.069 -13.663 1.00 86.31 123 HIS A C 1
ATOM 938 O O . HIS A 1 123 ? 8.010 -1.005 -13.200 1.00 86.31 123 HIS A O 1
ATOM 944 N N . VAL A 1 124 ? 10.139 -0.285 -13.230 1.00 89.88 124 VAL A N 1
ATOM 945 C CA . VAL A 1 124 ? 10.044 0.550 -12.014 1.00 89.88 124 VAL A CA 1
ATOM 946 C C . VAL A 1 124 ? 9.983 2.054 -12.275 1.00 89.88 124 VAL A C 1
ATOM 948 O O . VAL A 1 124 ? 9.648 2.797 -11.353 1.00 89.88 124 VAL A O 1
ATOM 951 N N . LEU A 1 125 ? 10.278 2.501 -13.497 1.00 89.88 125 LEU A N 1
ATOM 952 C CA . LEU A 1 125 ? 10.285 3.908 -13.891 1.00 89.88 125 LEU A CA 1
ATOM 953 C C . LEU A 1 125 ? 9.387 4.146 -15.102 1.00 89.88 125 LEU A C 1
ATOM 955 O O . LEU A 1 125 ? 9.413 3.387 -16.074 1.00 89.88 125 LEU A O 1
ATOM 959 N N . SER A 1 126 ? 8.662 5.262 -15.087 1.00 86.12 126 SER A N 1
ATOM 960 C CA . SER A 1 126 ? 7.947 5.720 -16.277 1.00 86.12 126 SER A CA 1
ATOM 961 C C . SER A 1 126 ? 8.921 6.100 -17.396 1.00 86.12 126 SER A C 1
ATOM 963 O O . SER A 1 126 ? 10.058 6.508 -17.146 1.00 86.12 126 SER A O 1
ATOM 965 N N . GLN A 1 127 ? 8.474 6.026 -18.650 1.00 84.94 127 GLN A N 1
ATOM 966 C CA . GLN A 1 127 ? 9.273 6.421 -19.815 1.00 84.94 127 GLN A CA 1
ATOM 967 C C . GLN A 1 127 ? 9.919 7.813 -19.662 1.00 84.94 127 GLN A C 1
ATOM 969 O O . GLN A 1 127 ? 11.081 7.989 -20.026 1.00 84.94 127 GLN A O 1
ATOM 974 N N . GLY A 1 128 ? 9.195 8.786 -19.096 1.00 84.69 128 GLY A N 1
ATOM 975 C CA . GLY A 1 128 ? 9.715 10.137 -18.865 1.00 84.69 128 GLY A CA 1
ATOM 976 C C . GLY A 1 128 ? 10.884 10.167 -17.876 1.00 84.69 128 GLY A C 1
ATOM 977 O O . GLY A 1 128 ? 11.889 10.827 -18.131 1.00 84.69 128 GLY A O 1
ATOM 978 N N . GLU A 1 129 ? 10.793 9.401 -16.787 1.00 86.38 129 GLU A N 1
ATOM 979 C CA . GLU A 1 129 ? 11.873 9.268 -15.801 1.00 86.38 129 GLU A CA 1
ATOM 980 C C . GLU A 1 129 ? 13.077 8.522 -16.385 1.00 86.38 129 GLU A C 1
ATOM 982 O O . GLU A 1 129 ? 14.216 8.942 -16.181 1.00 86.38 129 GLU A O 1
ATOM 987 N N . ARG A 1 130 ? 12.841 7.463 -17.173 1.00 89.38 130 ARG A N 1
ATOM 988 C CA . ARG A 1 130 ? 13.912 6.725 -17.866 1.00 89.38 130 ARG A CA 1
ATOM 989 C C . ARG A 1 130 ? 14.675 7.615 -18.837 1.00 89.38 130 ARG A C 1
ATOM 991 O O . ARG A 1 130 ? 15.899 7.557 -18.873 1.00 89.38 130 ARG A O 1
ATOM 998 N N . GLN A 1 131 ? 13.974 8.456 -19.597 1.00 86.88 131 GLN A N 1
ATOM 999 C CA . GLN A 1 131 ? 14.608 9.385 -20.535 1.00 86.88 131 GLN A CA 1
ATOM 1000 C C . GLN A 1 131 ? 15.464 10.441 -19.819 1.00 86.88 131 GLN A C 1
ATOM 1002 O O . GLN A 1 131 ? 16.482 10.863 -20.354 1.00 86.88 131 GLN A O 1
ATOM 1007 N N . GLN A 1 132 ? 15.077 10.849 -18.609 1.00 89.38 132 GLN A N 1
ATOM 1008 C CA . GLN A 1 132 ? 15.854 11.784 -17.791 1.00 89.38 132 GLN A CA 1
ATOM 1009 C C . GLN A 1 132 ? 17.120 11.149 -17.183 1.00 89.38 132 GLN A C 1
ATOM 1011 O O . GLN A 1 132 ? 18.049 11.868 -16.819 1.00 89.38 132 GLN A O 1
ATOM 1016 N N . LEU A 1 133 ? 17.152 9.820 -17.064 1.00 86.69 133 LEU A N 1
ATOM 1017 C CA . LEU A 1 133 ? 18.232 9.035 -16.457 1.00 86.69 133 LEU A CA 1
ATOM 1018 C C . LEU A 1 133 ? 19.070 8.264 -17.496 1.00 86.69 133 LEU A C 1
ATOM 1020 O O . LEU A 1 133 ? 19.716 7.280 -17.145 1.00 86.69 133 LEU A O 1
ATOM 1024 N N . ASP A 1 134 ? 19.027 8.663 -18.772 1.00 85.31 134 ASP A N 1
ATOM 1025 C CA . ASP A 1 134 ? 19.723 7.997 -19.888 1.00 85.31 134 ASP A CA 1
ATOM 1026 C C . ASP A 1 134 ? 19.445 6.477 -19.983 1.00 85.31 134 ASP A C 1
ATOM 1028 O O . ASP A 1 134 ? 20.281 5.688 -20.423 1.00 85.31 134 ASP A O 1
ATOM 1032 N N . GLY A 1 135 ? 18.246 6.051 -19.570 1.00 76.81 135 GLY A N 1
ATOM 1033 C CA . GLY A 1 135 ? 17.805 4.653 -19.584 1.00 76.81 135 GLY A CA 1
ATOM 1034 C C . GLY A 1 135 ? 18.262 3.799 -18.393 1.00 76.81 135 GLY A C 1
ATOM 1035 O O . GLY A 1 135 ? 17.961 2.606 -18.377 1.00 76.81 135 GLY A O 1
ATOM 1036 N N . GLY A 1 136 ? 18.957 4.381 -17.410 1.00 85.19 136 GLY A N 1
ATOM 1037 C CA . GLY A 1 136 ? 19.433 3.694 -16.203 1.00 85.19 136 GLY A CA 1
ATOM 1038 C C . GLY A 1 136 ? 18.511 3.822 -14.985 1.00 85.19 136 GLY A C 1
ATOM 1039 O O . GLY A 1 136 ? 17.448 4.451 -15.026 1.00 85.19 136 GLY A O 1
ATOM 1040 N N . LEU A 1 137 ? 18.935 3.221 -13.869 1.00 89.12 137 LEU A N 1
ATOM 1041 C CA . LEU A 1 137 ? 18.262 3.359 -12.573 1.00 89.12 137 LEU A CA 1
ATOM 1042 C C . LEU A 1 137 ? 18.610 4.675 -11.856 1.00 89.12 137 LEU A C 1
ATOM 1044 O O . LEU A 1 137 ? 19.631 5.305 -12.146 1.00 89.12 137 LEU A O 1
ATOM 1048 N N . PRO A 1 138 ? 17.803 5.089 -10.858 1.00 90.38 138 PRO A N 1
ATOM 1049 C CA . PRO A 1 138 ? 18.144 6.229 -10.023 1.00 90.38 138 PRO A CA 1
ATOM 1050 C C . PRO A 1 138 ? 19.477 6.009 -9.284 1.00 90.38 138 PRO A C 1
ATOM 1052 O O . PRO A 1 138 ? 19.780 4.879 -8.884 1.00 90.38 138 PRO A O 1
ATOM 1055 N N . PRO A 1 139 ? 20.246 7.081 -9.007 1.00 92.19 139 PRO A N 1
ATOM 1056 C CA . PRO A 1 139 ? 21.493 6.980 -8.258 1.00 92.19 139 PRO A CA 1
ATOM 1057 C C . PRO A 1 139 ? 21.307 6.274 -6.911 1.00 92.19 139 PRO A C 1
ATOM 1059 O O . PRO A 1 139 ? 20.341 6.540 -6.191 1.00 92.19 139 PRO A O 1
ATOM 1062 N N . ALA A 1 140 ? 22.282 5.448 -6.516 1.00 93.81 140 ALA A N 1
ATOM 1063 C CA . ALA A 1 140 ? 22.221 4.649 -5.288 1.00 93.81 140 ALA A CA 1
ATOM 1064 C C . ALA A 1 140 ? 21.781 5.421 -4.019 1.00 93.81 140 ALA A C 1
ATOM 1066 O O . ALA A 1 140 ? 20.996 4.863 -3.250 1.00 93.81 140 ALA A O 1
ATOM 1067 N N . PRO A 1 141 ? 22.188 6.690 -3.776 1.00 96.62 141 PRO A N 1
ATOM 1068 C CA . PRO A 1 141 ? 21.704 7.451 -2.620 1.00 96.62 141 PRO A CA 1
ATOM 1069 C C . PRO A 1 141 ? 20.181 7.654 -2.596 1.00 96.62 141 PRO A C 1
ATOM 1071 O O . PRO A 1 141 ? 19.577 7.622 -1.524 1.00 96.62 141 PRO A O 1
ATOM 1074 N N . VAL A 1 142 ? 19.550 7.832 -3.761 1.00 95.56 142 VAL A N 1
ATOM 1075 C CA . VAL A 1 142 ? 18.091 7.992 -3.882 1.00 95.56 142 VAL A CA 1
ATOM 1076 C C . VAL A 1 142 ? 17.398 6.675 -3.541 1.00 95.56 142 VAL A C 1
ATOM 1078 O O . VAL A 1 142 ? 16.474 6.647 -2.728 1.00 95.56 142 VAL A O 1
ATOM 1081 N N . THR A 1 143 ? 17.896 5.567 -4.085 1.00 96.06 143 THR A N 1
ATOM 1082 C CA . THR A 1 143 ? 17.357 4.227 -3.822 1.00 96.06 143 THR A CA 1
ATOM 1083 C C . THR A 1 143 ? 17.517 3.831 -2.346 1.00 96.06 143 THR A C 1
ATOM 1085 O O . THR A 1 143 ? 16.582 3.303 -1.736 1.00 96.06 143 THR A O 1
ATOM 1088 N N . TRP A 1 144 ? 18.645 4.186 -1.716 1.00 98.00 144 TRP A N 1
ATOM 1089 C CA . TRP A 1 144 ? 18.843 4.045 -0.269 1.00 98.00 144 TRP A CA 1
ATOM 1090 C C . TRP A 1 144 ? 17.864 4.887 0.550 1.00 98.00 144 TRP A C 1
ATOM 1092 O O . TRP A 1 144 ? 17.338 4.400 1.554 1.00 98.00 144 TRP A O 1
ATOM 1102 N N . ALA A 1 145 ? 17.581 6.124 0.136 1.00 98.00 145 ALA A N 1
ATOM 1103 C CA . ALA A 1 145 ? 16.613 6.972 0.826 1.00 98.00 145 ALA A CA 1
ATOM 1104 C C . ALA A 1 145 ? 15.216 6.326 0.855 1.00 98.00 145 ALA A C 1
ATOM 1106 O O . ALA A 1 145 ? 14.562 6.325 1.901 1.00 98.00 145 ALA A O 1
ATOM 1107 N N . VAL A 1 146 ? 14.788 5.703 -0.249 1.00 97.12 146 VAL A N 1
ATOM 1108 C CA . VAL A 1 146 ? 13.519 4.956 -0.307 1.00 97.12 146 VAL A CA 1
ATOM 1109 C C . VAL A 1 146 ? 13.550 3.735 0.617 1.00 97.12 146 VAL A C 1
ATOM 1111 O O . VAL A 1 146 ? 12.615 3.537 1.398 1.00 97.12 146 VAL A O 1
ATOM 1114 N N . ALA A 1 147 ? 14.635 2.953 0.600 1.00 98.06 147 ALA A N 1
ATOM 1115 C CA . ALA A 1 147 ? 14.794 1.795 1.483 1.00 98.06 147 ALA A CA 1
ATOM 1116 C C . ALA A 1 147 ? 14.686 2.184 2.970 1.00 98.06 147 ALA A C 1
ATOM 1118 O O . ALA A 1 147 ? 13.947 1.559 3.736 1.00 98.06 147 ALA A O 1
ATOM 1119 N N . LEU A 1 148 ? 15.367 3.261 3.375 1.00 98.50 148 LEU A N 1
ATOM 1120 C CA . LEU A 1 148 ? 15.342 3.769 4.748 1.00 98.50 148 LEU A CA 1
ATOM 1121 C C . LEU A 1 148 ? 13.973 4.347 5.130 1.00 98.50 148 LEU A C 1
ATOM 1123 O O . LEU A 1 148 ? 13.505 4.120 6.249 1.00 98.50 148 LEU A O 1
ATOM 1127 N N . ALA A 1 149 ? 13.294 5.040 4.212 1.00 98.25 149 ALA A N 1
ATOM 1128 C CA . ALA A 1 149 ? 11.941 5.541 4.440 1.00 98.25 149 ALA A CA 1
ATOM 1129 C C . ALA A 1 149 ? 10.936 4.396 4.657 1.00 98.25 149 ALA A C 1
ATOM 1131 O O . ALA A 1 149 ? 10.113 4.457 5.575 1.00 98.25 149 ALA A O 1
ATOM 1132 N N . LEU A 1 150 ? 11.030 3.322 3.866 1.00 98.50 150 LEU A N 1
ATOM 1133 C CA . LEU A 1 150 ? 10.202 2.122 4.019 1.00 98.50 150 LEU A CA 1
ATOM 1134 C C . LEU A 1 150 ? 10.498 1.378 5.325 1.00 98.50 150 LEU A C 1
ATOM 1136 O O . LEU A 1 150 ? 9.567 0.951 6.011 1.00 98.50 150 LEU A O 1
ATOM 1140 N N . LEU A 1 151 ? 11.773 1.274 5.709 1.00 98.56 151 LEU A N 1
ATOM 1141 C CA . LEU A 1 151 ? 12.181 0.702 6.992 1.00 98.56 151 LEU A CA 1
ATOM 1142 C C . LEU A 1 151 ? 11.607 1.506 8.170 1.00 98.56 151 LEU A C 1
ATOM 1144 O O . LEU A 1 151 ? 11.026 0.930 9.095 1.00 98.56 151 LEU A O 1
ATOM 1148 N N . ALA A 1 152 ? 11.705 2.837 8.118 1.00 98.31 152 ALA A N 1
ATOM 1149 C CA . ALA A 1 152 ? 11.129 3.722 9.126 1.00 98.31 152 ALA A CA 1
ATOM 1150 C C . ALA A 1 152 ? 9.598 3.585 9.188 1.00 98.31 152 ALA A C 1
ATOM 1152 O O . ALA A 1 152 ? 9.031 3.479 10.279 1.00 98.31 152 ALA A O 1
ATOM 1153 N N . ALA A 1 153 ? 8.923 3.516 8.037 1.00 98.12 153 ALA A N 1
ATOM 1154 C CA . ALA A 1 153 ? 7.486 3.274 7.964 1.00 98.12 153 ALA A CA 1
ATOM 1155 C C . ALA A 1 153 ? 7.106 1.931 8.612 1.00 98.12 153 ALA A C 1
ATOM 1157 O O . ALA A 1 153 ? 6.206 1.894 9.454 1.00 98.12 153 ALA A O 1
ATOM 1158 N N . ALA A 1 154 ? 7.829 0.849 8.308 1.00 98.00 154 ALA A N 1
ATOM 1159 C CA . ALA A 1 154 ? 7.604 -0.462 8.913 1.00 98.00 154 ALA A CA 1
ATOM 1160 C C . ALA A 1 154 ? 7.750 -0.418 10.444 1.00 98.00 154 ALA A C 1
ATOM 1162 O O . ALA A 1 154 ? 6.885 -0.928 11.166 1.00 98.00 154 ALA A O 1
ATOM 1163 N N . ALA A 1 155 ? 8.796 0.249 10.945 1.00 96.88 155 ALA A N 1
ATOM 1164 C CA . ALA A 1 155 ? 9.032 0.431 12.375 1.00 96.88 155 ALA A CA 1
ATOM 1165 C C . ALA A 1 155 ? 7.911 1.243 13.047 1.00 96.88 155 ALA A C 1
ATOM 1167 O O . ALA A 1 155 ? 7.400 0.834 14.092 1.00 96.88 155 ALA A O 1
ATOM 1168 N N . ILE A 1 156 ? 7.462 2.341 12.426 1.00 96.06 156 ILE A N 1
ATOM 1169 C CA . ILE A 1 156 ? 6.345 3.169 12.910 1.00 96.06 156 ILE A CA 1
ATOM 1170 C C . ILE A 1 156 ? 5.061 2.342 13.010 1.00 96.06 156 ILE A C 1
ATOM 1172 O O . ILE A 1 156 ? 4.390 2.364 14.046 1.00 96.06 156 ILE A O 1
ATOM 1176 N N . VAL A 1 157 ? 4.710 1.594 11.959 1.00 95.25 157 VAL A N 1
ATOM 1177 C CA . VAL A 1 157 ? 3.482 0.783 11.932 1.00 95.25 157 VAL A CA 1
ATOM 1178 C C . VAL A 1 157 ? 3.554 -0.345 12.960 1.00 95.25 157 VAL A C 1
ATOM 1180 O O . VAL A 1 157 ? 2.576 -0.586 13.676 1.00 95.25 157 VAL A O 1
ATOM 1183 N N . ARG A 1 158 ? 4.715 -0.997 13.098 1.00 95.12 158 ARG A N 1
ATOM 1184 C CA . ARG A 1 158 ? 4.928 -2.044 14.102 1.00 95.12 158 ARG A CA 1
ATOM 1185 C C . ARG A 1 158 ? 4.827 -1.492 15.522 1.00 95.12 158 ARG A C 1
ATOM 1187 O O . ARG A 1 158 ? 4.094 -2.055 16.332 1.00 95.12 158 ARG A O 1
ATOM 1194 N N . ALA A 1 159 ? 5.484 -0.371 15.808 1.00 92.81 159 ALA A N 1
ATOM 1195 C CA . ALA A 1 159 ? 5.424 0.282 17.111 1.00 92.81 159 ALA A CA 1
ATOM 1196 C C . ALA A 1 159 ? 3.998 0.747 17.447 1.00 92.81 159 ALA A C 1
ATOM 1198 O O . ALA A 1 159 ? 3.538 0.572 18.576 1.00 92.81 159 ALA A O 1
ATOM 1199 N N . ALA A 1 160 ? 3.255 1.275 16.467 1.00 90.62 160 ALA A N 1
ATOM 1200 C CA . ALA A 1 160 ? 1.856 1.662 16.649 1.00 90.62 160 ALA A CA 1
ATOM 1201 C C . ALA A 1 160 ? 0.942 0.460 16.964 1.00 90.62 160 ALA A C 1
ATOM 1203 O O . ALA A 1 160 ? -0.101 0.631 17.605 1.00 90.62 160 ALA A O 1
ATOM 1204 N N . ALA A 1 161 ? 1.327 -0.747 16.535 1.00 89.50 161 ALA A N 1
ATOM 1205 C CA . ALA A 1 161 ? 0.603 -1.979 16.819 1.00 89.50 161 ALA A CA 1
ATOM 1206 C C . ALA A 1 161 ? 0.908 -2.572 18.207 1.00 89.50 161 ALA A C 1
ATOM 1208 O O . ALA A 1 161 ? -0.003 -3.131 18.820 1.00 89.50 161 ALA A O 1
ATOM 1209 N N . THR A 1 162 ? 2.149 -2.468 18.698 1.00 85.31 162 THR A N 1
ATOM 1210 C CA . THR A 1 162 ? 2.612 -3.188 19.903 1.00 85.31 162 THR A CA 1
ATOM 1211 C C . THR A 1 162 ? 2.846 -2.311 21.135 1.00 85.31 162 THR A C 1
ATOM 1213 O O . THR A 1 162 ? 2.848 -2.840 22.242 1.00 85.31 162 THR A O 1
ATOM 1216 N N . GLY A 1 163 ? 3.064 -1.001 20.975 1.00 67.81 163 GLY A N 1
ATOM 1217 C CA . GLY A 1 163 ? 3.624 -0.147 22.028 1.00 67.81 163 GLY A CA 1
ATOM 1218 C C . GLY A 1 163 ? 2.675 0.873 22.683 1.00 67.81 163 GLY A C 1
ATOM 1219 O O . GLY A 1 163 ? 1.524 1.051 22.260 1.00 67.81 163 GLY A O 1
ATOM 1220 N N . PRO A 1 164 ? 3.169 1.580 23.723 1.00 61.47 164 PRO A N 1
ATOM 1221 C CA . PRO A 1 164 ? 2.462 2.684 24.363 1.00 61.47 164 PRO A CA 1
ATOM 1222 C C . PRO A 1 164 ? 2.202 3.840 23.388 1.00 61.47 164 PRO A C 1
ATOM 1224 O O . PRO A 1 164 ? 3.012 4.196 22.532 1.00 61.47 164 PRO A O 1
ATOM 1227 N N . ARG A 1 165 ? 1.005 4.423 23.491 1.00 68.94 165 ARG A N 1
ATOM 1228 C CA . ARG A 1 165 ? 0.357 5.135 22.379 1.00 68.94 165 ARG A CA 1
ATOM 1229 C C . ARG A 1 165 ? 0.540 6.642 22.445 1.00 68.94 165 ARG A C 1
ATOM 1231 O O . ARG A 1 165 ? -0.415 7.384 22.698 1.00 68.94 165 ARG A O 1
ATOM 1238 N N . SER A 1 166 ? 1.757 7.105 22.169 1.00 84.12 166 SER A N 1
ATOM 1239 C CA . SER A 1 166 ? 2.007 8.542 22.051 1.00 84.12 166 SER A CA 1
ATOM 1240 C C . SER A 1 166 ? 1.193 9.150 20.897 1.00 84.12 166 SER A C 1
ATOM 1242 O O . SER A 1 166 ? 0.937 8.522 19.861 1.00 84.12 166 SER A O 1
ATOM 1244 N N . ARG A 1 167 ? 0.750 10.404 21.067 1.00 87.19 167 ARG A N 1
ATOM 1245 C CA . ARG A 1 167 ? 0.028 11.131 20.006 1.00 87.19 167 ARG A CA 1
ATOM 1246 C C . ARG A 1 167 ? 0.905 11.299 18.759 1.00 87.19 167 ARG A C 1
ATOM 1248 O O . ARG A 1 167 ? 0.374 11.268 17.654 1.00 87.19 167 ARG A O 1
ATOM 1255 N N . ALA A 1 168 ? 2.219 11.434 18.948 1.00 90.62 168 ALA A N 1
ATOM 1256 C CA . ALA A 1 168 ? 3.204 11.559 17.879 1.00 90.62 168 ALA A CA 1
ATOM 1257 C C . ALA A 1 168 ? 3.286 10.291 17.019 1.00 90.62 168 ALA A C 1
ATOM 1259 O O . ALA A 1 168 ? 3.083 10.376 15.811 1.00 90.62 168 ALA A O 1
ATOM 1260 N N . LEU A 1 169 ? 3.455 9.111 17.631 1.00 91.00 169 LEU A N 1
ATOM 1261 C CA . LEU A 1 169 ? 3.524 7.837 16.903 1.00 91.00 169 LEU A CA 1
ATOM 1262 C C . LEU A 1 169 ? 2.242 7.568 16.104 1.00 91.00 169 LEU A C 1
ATOM 1264 O O . LEU A 1 169 ? 2.279 7.099 14.970 1.00 91.00 169 LEU A O 1
ATOM 1268 N N . ARG A 1 170 ? 1.089 7.943 16.668 1.00 87.69 170 ARG A N 1
ATOM 1269 C CA . ARG A 1 170 ? -0.194 7.854 15.965 1.00 87.69 170 ARG A CA 1
ATOM 1270 C C . ARG A 1 170 ? -0.262 8.782 14.750 1.00 87.69 170 ARG A C 1
ATOM 1272 O O . ARG A 1 170 ? -0.757 8.359 13.710 1.00 87.69 170 ARG A O 1
ATOM 1279 N N . ARG A 1 171 ? 0.186 10.036 14.878 1.00 93.38 171 ARG A N 1
ATOM 1280 C CA . ARG A 1 171 ? 0.247 10.974 13.744 1.00 93.38 171 ARG A CA 1
ATOM 1281 C C . ARG A 1 171 ? 1.196 10.457 12.665 1.00 93.38 171 ARG A C 1
ATOM 1283 O O . ARG A 1 171 ? 0.822 10.486 11.502 1.00 93.38 171 ARG A O 1
ATOM 1290 N N . ALA A 1 172 ? 2.347 9.911 13.055 1.00 95.12 172 ALA A N 1
ATOM 1291 C CA . ALA A 1 172 ? 3.300 9.306 12.132 1.00 95.12 172 ALA A CA 1
ATOM 1292 C C . ALA A 1 172 ? 2.675 8.135 11.353 1.00 95.12 172 ALA A C 1
ATOM 1294 O O . ALA A 1 172 ? 2.747 8.113 10.130 1.00 95.12 172 ALA A O 1
ATOM 1295 N N . ALA A 1 173 ? 1.967 7.219 12.025 1.00 94.94 173 ALA A N 1
ATOM 1296 C CA . ALA A 1 173 ? 1.275 6.114 11.354 1.00 94.94 173 ALA A CA 1
ATOM 1297 C C . ALA A 1 173 ? 0.177 6.594 10.382 1.00 94.94 173 ALA A C 1
ATOM 1299 O O . ALA A 1 173 ? 0.013 6.026 9.305 1.00 94.94 173 ALA A O 1
ATOM 1300 N N . TRP A 1 174 ? -0.561 7.655 10.728 1.00 95.94 174 TRP A N 1
ATOM 1301 C CA . TRP A 1 174 ? -1.506 8.281 9.795 1.00 95.94 174 TRP A CA 1
ATOM 1302 C C . TRP A 1 174 ? -0.811 8.966 8.617 1.00 95.94 174 TRP A C 1
ATOM 1304 O O . TRP A 1 174 ? -1.326 8.887 7.508 1.00 95.94 174 TRP A O 1
ATOM 1314 N N . GLY A 1 175 ? 0.354 9.579 8.836 1.00 97.38 175 GLY A N 1
ATOM 1315 C CA . GLY A 1 175 ? 1.195 10.121 7.769 1.00 97.38 175 GLY A CA 1
ATOM 1316 C C . GLY A 1 175 ? 1.633 9.035 6.788 1.00 97.38 175 GLY A C 1
ATOM 1317 O O . GLY A 1 175 ? 1.423 9.181 5.590 1.00 97.38 175 GLY A O 1
ATOM 1318 N N . VAL A 1 176 ? 2.126 7.899 7.295 1.00 97.81 176 VAL A N 1
ATOM 1319 C CA . VAL A 1 176 ? 2.474 6.726 6.471 1.00 97.81 176 VAL A CA 1
ATOM 1320 C C . VAL A 1 176 ? 1.265 6.249 5.661 1.00 97.81 176 VAL A C 1
ATOM 1322 O O . VAL A 1 176 ? 1.367 6.074 4.449 1.00 97.81 176 VAL A O 1
ATOM 1325 N N . ALA A 1 177 ? 0.099 6.089 6.300 1.00 97.12 177 ALA A N 1
ATOM 1326 C CA . ALA A 1 177 ? -1.122 5.703 5.593 1.00 97.12 177 ALA A CA 1
ATOM 1327 C C . ALA A 1 177 ? -1.491 6.701 4.484 1.00 97.12 177 ALA A C 1
ATOM 1329 O O . ALA A 1 177 ? -1.848 6.282 3.386 1.00 97.12 177 ALA A O 1
ATOM 1330 N N . ALA A 1 178 ? -1.395 8.003 4.765 1.00 96.50 178 ALA A N 1
ATOM 1331 C CA . ALA A 1 178 ? -1.718 9.059 3.815 1.00 96.50 178 ALA A CA 1
ATOM 1332 C C . ALA A 1 178 ? -0.786 9.043 2.599 1.00 96.50 178 ALA A C 1
ATOM 1334 O O . ALA A 1 178 ? -1.284 9.131 1.484 1.00 96.50 178 ALA A O 1
ATOM 1335 N N . VAL A 1 179 ? 0.525 8.860 2.792 1.00 96.62 179 VAL A N 1
ATOM 1336 C CA . VAL A 1 179 ? 1.503 8.771 1.692 1.00 96.62 179 VAL A CA 1
ATOM 1337 C C . VAL A 1 179 ? 1.168 7.611 0.755 1.00 96.62 179 VAL A C 1
ATOM 1339 O O . VAL A 1 179 ? 1.044 7.813 -0.450 1.00 96.62 179 VAL A O 1
ATOM 1342 N N . PHE A 1 180 ? 0.944 6.411 1.296 1.00 96.00 180 PHE A N 1
ATOM 1343 C CA . PHE A 1 180 ? 0.618 5.239 0.479 1.00 96.00 180 PHE A CA 1
ATOM 1344 C C . PHE A 1 180 ? -0.733 5.363 -0.236 1.00 96.00 180 PHE A C 1
ATOM 1346 O O . PHE A 1 180 ? -0.847 4.982 -1.399 1.00 96.00 180 PHE A O 1
ATOM 1353 N N . VAL A 1 181 ? -1.754 5.923 0.423 1.00 93.69 181 VAL A N 1
ATOM 1354 C CA . VAL A 1 181 ? -3.048 6.182 -0.230 1.00 93.69 181 VAL A CA 1
ATOM 1355 C C . VAL A 1 181 ? -2.905 7.239 -1.318 1.00 93.69 181 VAL A C 1
ATOM 1357 O O . VAL A 1 181 ? -3.400 7.024 -2.417 1.00 93.69 181 VAL A O 1
ATOM 1360 N N . ALA A 1 182 ? -2.224 8.353 -1.040 1.00 91.56 182 ALA A N 1
ATOM 1361 C CA . ALA A 1 182 ? -2.002 9.411 -2.019 1.00 91.56 182 ALA A CA 1
ATOM 1362 C C . ALA A 1 182 ? -1.283 8.859 -3.251 1.00 91.56 182 ALA A C 1
ATOM 1364 O O . ALA A 1 182 ? -1.754 9.072 -4.362 1.00 91.56 182 ALA A O 1
ATOM 1365 N N . ARG A 1 183 ? -0.228 8.058 -3.054 1.00 90.69 183 ARG A N 1
ATOM 1366 C CA . ARG A 1 183 ? 0.454 7.363 -4.147 1.00 90.69 183 ARG A CA 1
ATOM 1367 C C . ARG A 1 183 ? -0.542 6.509 -4.944 1.00 90.69 183 ARG A C 1
ATOM 1369 O O . ARG A 1 183 ? -0.711 6.723 -6.137 1.00 90.69 183 ARG A O 1
ATOM 1376 N N . GLY A 1 184 ? -1.227 5.567 -4.301 1.00 85.12 184 GLY A N 1
ATOM 1377 C CA . GLY A 1 184 ? -2.113 4.644 -5.015 1.00 85.12 184 GLY A CA 1
ATOM 1378 C C . GLY A 1 184 ? -3.321 5.312 -5.687 1.00 85.12 184 GLY A C 1
ATOM 1379 O O . GLY A 1 184 ? -3.849 4.772 -6.647 1.00 85.12 184 GLY A O 1
ATOM 1380 N N . VAL A 1 185 ? -3.778 6.473 -5.203 1.00 85.19 185 VAL A N 1
ATOM 1381 C CA . VAL A 1 185 ? -4.907 7.210 -5.801 1.00 85.19 185 VAL A CA 1
ATOM 1382 C C . VAL A 1 185 ? -4.465 8.127 -6.935 1.00 85.19 185 VAL A C 1
ATOM 1384 O O . VAL A 1 185 ? -5.200 8.240 -7.906 1.00 85.19 185 VAL A O 1
ATOM 1387 N N . VAL A 1 186 ? -3.316 8.800 -6.821 1.00 81.75 186 VAL A N 1
ATOM 1388 C CA . VAL A 1 186 ? -2.871 9.783 -7.825 1.00 81.75 186 VAL A CA 1
ATOM 1389 C C . VAL A 1 186 ? -2.527 9.114 -9.154 1.00 81.75 186 VAL A C 1
ATOM 1391 O O . VAL A 1 186 ? -2.859 9.668 -10.198 1.00 81.75 186 VAL A O 1
ATOM 1394 N N . TYR A 1 187 ? -1.921 7.925 -9.117 1.00 72.81 187 TYR A N 1
ATOM 1395 C CA . TYR A 1 187 ? -1.393 7.287 -10.326 1.00 72.81 187 TYR A CA 1
ATOM 1396 C C . TYR A 1 187 ? -2.443 6.490 -11.123 1.00 72.81 187 TYR A C 1
ATOM 1398 O O . TYR A 1 187 ? -2.372 6.414 -12.343 1.00 72.81 187 TYR A O 1
ATOM 1406 N N . ILE A 1 188 ? -3.517 6.004 -10.483 1.00 73.31 188 ILE A N 1
ATOM 1407 C CA . ILE A 1 188 ? -4.585 5.275 -11.198 1.00 73.31 188 ILE A CA 1
ATOM 1408 C C . ILE A 1 188 ? -5.258 6.140 -12.290 1.00 73.31 188 ILE A C 1
ATOM 1410 O O . ILE A 1 188 ? -5.386 5.670 -13.420 1.00 73.31 188 ILE A O 1
ATOM 1414 N N . PRO A 1 189 ? -5.702 7.386 -12.024 1.00 66.38 189 PRO A N 1
ATOM 1415 C CA . PRO A 1 189 ? -6.259 8.246 -13.062 1.00 66.38 189 PRO A CA 1
ATOM 1416 C C . PRO A 1 189 ? -5.224 8.685 -14.096 1.00 66.38 189 PRO A C 1
ATOM 1418 O O . PRO A 1 189 ? -5.582 8.781 -15.265 1.00 66.38 189 PRO A O 1
ATOM 1421 N N . SER A 1 190 ? -3.973 8.956 -13.698 1.00 65.06 190 SER A N 1
ATOM 1422 C CA . SER A 1 190 ? -2.944 9.383 -14.656 1.00 65.06 190 SER A CA 1
ATOM 1423 C C . SER A 1 190 ? -2.651 8.295 -15.680 1.00 65.06 190 SER A C 1
ATOM 1425 O O . SER A 1 190 ? -2.575 8.601 -16.866 1.00 65.06 190 SER A O 1
ATOM 1427 N N . ASP A 1 191 ? -2.585 7.036 -15.248 1.00 69.56 191 ASP A N 1
ATOM 1428 C CA . ASP A 1 191 ? -2.280 5.907 -16.129 1.00 69.56 191 ASP A CA 1
ATOM 1429 C C . ASP A 1 191 ? -3.473 5.570 -17.034 1.00 69.56 191 ASP A C 1
ATOM 1431 O O . ASP A 1 191 ? -3.322 5.323 -18.226 1.00 69.56 191 ASP A O 1
ATOM 1435 N N . LEU A 1 192 ? -4.700 5.643 -16.508 1.00 67.81 192 LEU A N 1
ATOM 1436 C CA . LEU A 1 192 ? -5.906 5.408 -17.309 1.00 67.81 192 LEU A CA 1
ATOM 1437 C C . LEU A 1 192 ? -6.164 6.504 -18.355 1.00 67.81 192 LEU A C 1
ATOM 1439 O O . LEU A 1 192 ? -6.752 6.217 -19.396 1.00 67.81 192 LEU A O 1
ATOM 1443 N N . ILE A 1 193 ? -5.764 7.749 -18.078 1.00 70.62 193 ILE A N 1
ATOM 1444 C CA . ILE A 1 193 ? -5.916 8.882 -19.005 1.00 70.62 193 ILE A CA 1
ATOM 1445 C C . ILE A 1 193 ? -4.752 8.933 -20.005 1.00 70.62 193 ILE A C 1
ATOM 1447 O O . ILE A 1 193 ? -4.966 9.292 -21.161 1.00 70.62 193 ILE A O 1
ATOM 1451 N N . GLY A 1 194 ? -3.537 8.591 -19.566 1.00 63.03 194 GLY A N 1
ATOM 1452 C CA . GLY A 1 194 ? -2.314 8.656 -20.368 1.00 63.03 194 GLY A CA 1
ATOM 1453 C C . GLY A 1 194 ? -2.088 7.469 -21.309 1.00 63.03 194 GLY A C 1
ATOM 1454 O O . GLY A 1 194 ? -1.300 7.607 -22.239 1.00 63.03 194 GLY A O 1
ATOM 1455 N N . GLY A 1 195 ? -2.777 6.342 -21.098 1.00 66.25 195 GLY A N 1
ATOM 1456 C CA . GLY A 1 195 ? -2.580 5.099 -21.855 1.00 66.25 195 GLY A CA 1
ATOM 1457 C C . GLY A 1 195 ? -1.770 4.055 -21.073 1.00 66.25 195 GLY A C 1
ATOM 1458 O O . GLY A 1 195 ? -1.196 4.355 -20.034 1.00 66.25 195 GLY A O 1
ATOM 1459 N N . LEU A 1 196 ? -1.754 2.806 -21.557 1.00 74.00 196 LEU A N 1
ATOM 1460 C CA . LEU A 1 196 ? -1.041 1.662 -20.946 1.00 74.00 196 LEU A CA 1
ATOM 1461 C C . LEU A 1 196 ? 0.065 1.132 -21.870 1.00 74.00 196 LEU A C 1
ATOM 1463 O O . LEU A 1 196 ? 0.270 -0.083 -22.007 1.00 74.00 196 LEU A O 1
ATOM 1467 N N . ASP A 1 197 ? 0.732 2.055 -22.552 1.00 75.19 197 ASP A N 1
ATOM 1468 C CA . ASP A 1 197 ? 1.690 1.742 -23.608 1.00 75.19 197 ASP A CA 1
ATOM 1469 C C . ASP A 1 197 ? 3.055 1.346 -23.018 1.00 75.19 197 ASP A C 1
ATOM 1471 O O . ASP A 1 197 ? 3.735 0.466 -23.560 1.00 75.19 197 ASP A O 1
ATOM 1475 N N . ASP A 1 198 ? 3.399 1.888 -21.843 1.00 81.31 198 ASP A N 1
ATOM 1476 C CA . ASP A 1 198 ? 4.635 1.593 -21.111 1.0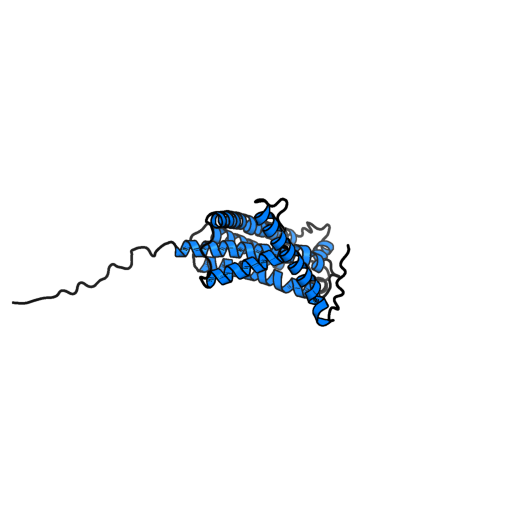0 81.31 198 ASP A CA 1
ATOM 1477 C C . ASP A 1 198 ? 4.491 0.390 -20.155 1.00 81.31 198 ASP A C 1
ATOM 1479 O O . ASP A 1 198 ? 3.425 0.123 -19.588 1.00 81.31 198 ASP A O 1
ATOM 1483 N N . ALA A 1 199 ? 5.582 -0.355 -19.950 1.00 81.56 199 ALA A N 1
ATOM 1484 C CA . ALA A 1 199 ? 5.612 -1.496 -19.033 1.00 81.56 199 ALA A CA 1
ATOM 1485 C C . ALA A 1 199 ? 5.323 -1.058 -17.588 1.00 81.56 199 ALA A C 1
ATOM 1487 O O . ALA A 1 199 ? 4.460 -1.654 -16.938 1.00 81.56 199 ALA A O 1
ATOM 1488 N N . TYR A 1 200 ? 5.953 0.029 -17.133 1.00 84.00 200 TYR A N 1
ATOM 1489 C CA . TYR A 1 200 ? 5.717 0.612 -15.813 1.00 84.00 200 TYR A CA 1
ATOM 1490 C C . TYR A 1 200 ? 4.236 0.906 -15.550 1.00 84.00 200 TYR A C 1
ATOM 1492 O O . TYR A 1 200 ? 3.723 0.484 -14.523 1.00 84.00 200 TYR A O 1
ATOM 1500 N N . GLN A 1 201 ? 3.511 1.541 -16.479 1.00 79.50 201 GLN A N 1
ATOM 1501 C CA . GLN A 1 201 ? 2.084 1.875 -16.300 1.00 79.50 201 GLN A CA 1
ATOM 1502 C C . GLN A 1 201 ? 1.213 0.624 -16.119 1.00 79.50 201 GLN A C 1
ATOM 1504 O O . GLN A 1 201 ? 0.301 0.587 -15.289 1.00 79.50 201 GLN A O 1
ATOM 1509 N N . ARG A 1 202 ? 1.517 -0.447 -16.867 1.00 76.56 202 ARG A N 1
ATOM 1510 C CA . ARG A 1 202 ? 0.8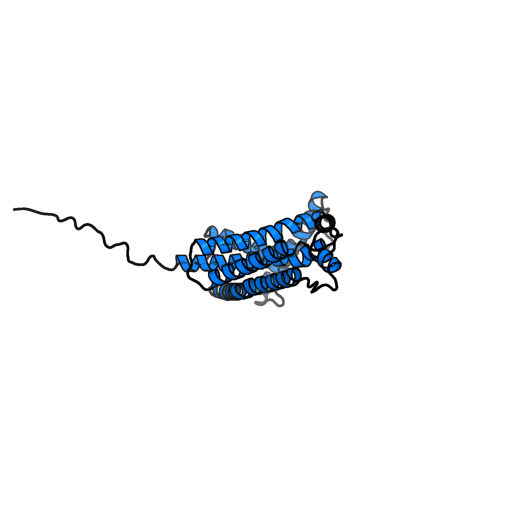35 -1.740 -16.708 1.00 76.56 202 ARG A CA 1
ATOM 1511 C C . ARG A 1 202 ? 1.096 -2.339 -15.327 1.00 76.56 202 ARG A C 1
ATOM 1513 O O . ARG A 1 202 ? 0.155 -2.797 -14.676 1.00 76.56 202 ARG A O 1
ATOM 1520 N N . PHE A 1 203 ? 2.346 -2.314 -14.866 1.00 77.06 203 PHE A N 1
ATOM 1521 C CA . PHE A 1 203 ? 2.708 -2.774 -13.524 1.00 77.06 203 PHE A CA 1
ATOM 1522 C C . PHE A 1 203 ? 2.149 -1.880 -12.420 1.00 77.06 203 PHE A C 1
ATOM 1524 O O . PHE A 1 203 ? 1.759 -2.384 -11.363 1.00 77.06 203 PHE A O 1
ATOM 1531 N N . ASP A 1 204 ? 2.036 -0.583 -12.672 1.00 80.44 204 ASP A N 1
ATOM 1532 C CA . ASP A 1 204 ? 1.494 0.366 -11.723 1.00 80.44 204 ASP A CA 1
ATOM 1533 C C . ASP A 1 204 ? 0.042 0.060 -11.403 1.00 80.44 204 ASP A C 1
ATOM 1535 O O . ASP A 1 204 ? -0.326 -0.173 -10.247 1.00 80.44 204 ASP A O 1
ATOM 1539 N N . LEU A 1 205 ? -0.766 -0.046 -12.454 1.00 79.56 205 LEU A N 1
ATOM 1540 C CA . LEU A 1 205 ? -2.187 -0.310 -12.338 1.00 79.56 205 LEU A CA 1
ATOM 1541 C C . LEU A 1 205 ? -2.465 -1.724 -11.807 1.00 79.56 205 LEU A C 1
ATOM 1543 O O . LEU A 1 205 ? -3.386 -1.914 -11.009 1.00 79.56 205 LEU A O 1
ATOM 1547 N N . ALA A 1 206 ? -1.675 -2.716 -12.232 1.00 77.81 206 ALA A N 1
ATOM 1548 C CA . ALA A 1 206 ? -1.885 -4.113 -11.858 1.00 77.81 206 ALA A CA 1
ATOM 1549 C C . ALA A 1 206 ? -1.341 -4.467 -10.464 1.00 77.81 206 ALA A C 1
ATOM 1551 O O . ALA A 1 206 ? -1.930 -5.303 -9.775 1.00 77.81 206 ALA A O 1
ATOM 1552 N N . ILE A 1 207 ? -0.224 -3.862 -10.045 1.00 81.31 207 ILE A N 1
ATOM 1553 C CA . ILE A 1 207 ? 0.529 -4.272 -8.852 1.00 81.31 207 ILE A CA 1
ATOM 1554 C C . ILE A 1 207 ? 0.779 -3.094 -7.909 1.00 81.31 207 ILE A C 1
ATOM 1556 O O . ILE A 1 207 ? 0.364 -3.165 -6.748 1.00 81.31 207 ILE A O 1
ATOM 1560 N N . TYR A 1 208 ? 1.444 -2.025 -8.357 1.00 83.44 208 TYR A N 1
ATOM 1561 C CA . TYR A 1 208 ? 1.988 -1.017 -7.436 1.00 83.44 208 TYR A CA 1
ATOM 1562 C C . TYR A 1 208 ? 0.906 -0.168 -6.768 1.00 83.44 208 TYR A C 1
ATOM 1564 O O . TYR A 1 208 ? 0.860 -0.095 -5.538 1.00 83.44 208 TYR A O 1
ATOM 1572 N N . SER A 1 209 ? -0.018 0.409 -7.534 1.00 85.50 209 SER A N 1
ATOM 1573 C CA . SER A 1 209 ? -1.124 1.202 -6.996 1.00 85.50 209 SER A CA 1
ATOM 1574 C C . SER A 1 209 ? -2.046 0.381 -6.080 1.00 85.50 209 SER A C 1
ATOM 1576 O O . SER A 1 209 ? -2.288 0.817 -4.946 1.00 85.50 209 SER A O 1
ATOM 1578 N N . PRO A 1 210 ? -2.497 -0.835 -6.456 1.00 87.56 210 PRO A N 1
ATOM 1579 C CA . PRO A 1 210 ? -3.232 -1.718 -5.549 1.00 87.56 210 PRO A CA 1
ATOM 1580 C C . PRO A 1 210 ? -2.471 -2.048 -4.257 1.00 87.56 210 PRO A C 1
ATOM 1582 O O . PRO A 1 210 ? -3.059 -2.020 -3.170 1.00 87.56 210 PRO A O 1
ATOM 1585 N N . LEU A 1 211 ? -1.165 -2.317 -4.351 1.00 88.06 211 LEU A N 1
ATOM 1586 C CA . LEU A 1 211 ? -0.313 -2.597 -3.197 1.00 88.06 211 LEU A CA 1
ATOM 1587 C C . LEU A 1 211 ? -0.204 -1.379 -2.273 1.00 88.06 211 LEU A C 1
ATOM 1589 O O . LEU A 1 211 ? -0.393 -1.512 -1.062 1.00 88.06 211 LEU A O 1
ATOM 1593 N N . CYS A 1 212 ? 0.027 -0.185 -2.823 1.00 93.06 212 CYS A N 1
ATOM 1594 C CA . CYS A 1 212 ? 0.054 1.061 -2.063 1.00 93.06 212 CYS A CA 1
ATOM 1595 C C . CYS A 1 212 ? -1.284 1.307 -1.347 1.00 93.06 212 CYS A C 1
ATOM 1597 O O . CYS A 1 212 ? -1.300 1.572 -0.144 1.00 93.06 212 CYS A O 1
ATOM 1599 N N . LEU A 1 213 ? -2.419 1.129 -2.029 1.00 92.38 213 LEU A N 1
ATOM 1600 C CA . LEU A 1 213 ? -3.740 1.254 -1.404 1.00 92.38 213 LEU A CA 1
ATOM 1601 C C . LEU A 1 213 ? -3.944 0.233 -0.276 1.00 92.38 213 LEU A C 1
ATOM 1603 O O . LEU A 1 213 ? -4.453 0.590 0.792 1.00 92.38 213 LEU A O 1
ATOM 1607 N N . ALA A 1 214 ? -3.518 -1.017 -0.473 1.00 92.94 214 ALA A N 1
ATOM 1608 C CA . ALA A 1 214 ? -3.610 -2.066 0.539 1.00 92.94 214 ALA A CA 1
ATOM 1609 C C . ALA A 1 214 ? -2.744 -1.756 1.773 1.00 92.94 214 ALA A C 1
ATOM 1611 O O . ALA A 1 214 ? -3.227 -1.862 2.906 1.00 92.94 214 ALA A O 1
ATOM 1612 N N . LEU A 1 215 ? -1.499 -1.310 1.572 1.00 94.75 215 LEU A N 1
ATOM 1613 C CA . LEU A 1 215 ? -0.592 -0.889 2.644 1.00 94.75 215 LEU A CA 1
ATOM 1614 C C . LEU A 1 215 ? -1.138 0.326 3.401 1.00 94.75 215 LEU A C 1
ATOM 1616 O O . LEU A 1 215 ? -1.149 0.334 4.637 1.00 94.75 215 LEU A O 1
ATOM 1620 N N . GLY A 1 216 ? -1.656 1.326 2.685 1.00 95.81 216 GLY A N 1
ATOM 1621 C CA . GLY A 1 216 ? -2.273 2.512 3.273 1.00 95.81 216 GLY A CA 1
ATOM 1622 C C . GLY A 1 216 ? -3.519 2.176 4.101 1.00 95.81 216 GLY A C 1
ATOM 1623 O O . GLY A 1 216 ? -3.632 2.570 5.267 1.00 95.81 216 GLY A O 1
ATOM 1624 N N . ALA A 1 217 ? -4.427 1.367 3.548 1.00 94.88 217 ALA A N 1
ATOM 1625 C CA . ALA A 1 217 ? -5.633 0.916 4.239 1.00 94.88 217 ALA A CA 1
ATOM 1626 C C . ALA A 1 217 ? -5.309 0.052 5.469 1.00 94.88 217 ALA A C 1
ATOM 1628 O O . ALA A 1 217 ? -5.888 0.262 6.543 1.00 94.88 217 ALA A O 1
ATOM 1629 N N . GLY A 1 218 ? -4.366 -0.886 5.337 1.00 94.06 218 GLY A N 1
ATOM 1630 C CA . GLY A 1 218 ? -3.886 -1.730 6.429 1.00 94.06 218 GLY A CA 1
ATOM 1631 C C . GLY A 1 218 ? -3.263 -0.908 7.559 1.00 94.06 218 GLY A C 1
ATOM 1632 O O . GLY A 1 218 ? -3.631 -1.076 8.725 1.00 94.06 218 GLY A O 1
ATOM 1633 N N . THR A 1 219 ? -2.421 0.070 7.215 1.00 95.38 219 THR A N 1
ATOM 1634 C CA . THR A 1 219 ? -1.830 1.014 8.176 1.00 95.38 219 THR A CA 1
ATOM 1635 C C . THR A 1 219 ? -2.905 1.823 8.907 1.00 95.38 219 THR A C 1
ATOM 1637 O O . THR A 1 219 ? -2.884 1.928 10.136 1.00 95.38 219 THR A O 1
ATOM 1640 N N . ALA A 1 220 ? -3.918 2.327 8.196 1.00 93.88 220 ALA A N 1
ATOM 1641 C CA . ALA A 1 220 ? -5.034 3.050 8.809 1.00 93.88 220 ALA A CA 1
ATOM 1642 C C . ALA A 1 220 ? -5.879 2.163 9.747 1.00 93.88 220 ALA A C 1
ATOM 1644 O O . ALA A 1 220 ? -6.430 2.639 10.744 1.00 93.88 220 ALA A O 1
ATOM 1645 N N . VAL A 1 221 ? -6.019 0.862 9.460 1.00 91.31 221 VAL A N 1
ATOM 1646 C CA . VAL A 1 221 ? -6.665 -0.095 10.379 1.00 91.31 221 VAL A CA 1
ATOM 1647 C C . VAL A 1 221 ? -5.860 -0.230 11.677 1.00 91.31 221 VAL A C 1
ATOM 1649 O O . VAL A 1 221 ? -6.450 -0.148 12.760 1.00 91.31 221 VAL A O 1
ATOM 1652 N N . VAL A 1 222 ? -4.533 -0.353 11.587 1.00 90.38 222 VAL A N 1
ATOM 1653 C CA . VAL A 1 222 ? -3.635 -0.405 12.756 1.00 90.38 222 VAL A CA 1
ATOM 1654 C C . VAL A 1 222 ? -3.724 0.893 13.576 1.00 90.38 222 VAL A C 1
ATOM 1656 O O . VAL A 1 222 ? -3.990 0.853 14.781 1.00 90.38 222 VAL A O 1
ATOM 1659 N N . ALA A 1 223 ? -3.627 2.058 12.928 1.00 89.50 223 ALA A N 1
ATOM 1660 C CA . ALA A 1 223 ? -3.675 3.366 13.591 1.00 89.50 223 ALA A CA 1
ATOM 1661 C C . ALA A 1 223 ? -5.023 3.650 14.295 1.00 89.50 223 ALA A C 1
ATOM 1663 O O . ALA A 1 223 ? -5.073 4.238 15.386 1.00 89.50 223 ALA A O 1
ATOM 1664 N N . ARG A 1 224 ? -6.146 3.204 13.712 1.00 86.06 224 ARG A N 1
ATOM 1665 C CA . ARG A 1 224 ? -7.486 3.346 14.318 1.00 86.06 224 ARG A CA 1
ATOM 1666 C C . ARG A 1 224 ? -7.644 2.520 15.588 1.00 86.06 224 ARG A C 1
ATOM 1668 O O . ARG A 1 224 ? -8.198 3.015 16.568 1.00 86.06 224 ARG A O 1
ATOM 1675 N N . ARG A 1 225 ? -7.123 1.292 15.606 1.00 78.94 225 ARG A N 1
ATOM 1676 C CA . ARG A 1 225 ? -7.145 0.438 16.802 1.00 78.94 225 ARG A CA 1
ATOM 1677 C C . ARG A 1 225 ? -6.364 1.018 17.957 1.00 78.94 225 ARG A C 1
ATOM 1679 O O . ARG A 1 225 ? -6.848 0.996 19.088 1.00 78.94 225 ARG A O 1
ATOM 1686 N N . ALA A 1 226 ? -5.208 1.598 17.652 1.00 66.88 226 ALA A N 1
ATOM 1687 C CA . ALA A 1 226 ? -4.446 2.321 18.649 1.00 66.88 226 ALA A CA 1
ATOM 1688 C C . ALA A 1 226 ? -5.296 3.438 19.292 1.00 66.88 226 ALA A C 1
ATOM 1690 O O . ALA A 1 226 ? -5.282 3.628 20.503 1.00 66.88 226 ALA A O 1
ATOM 1691 N N . SER A 1 227 ? -6.132 4.112 18.500 1.00 63.88 227 SER A N 1
ATOM 1692 C CA . SER A 1 227 ? -6.987 5.207 18.971 1.00 63.88 227 SER A CA 1
ATOM 1693 C C . SER A 1 227 ? -8.160 4.769 19.857 1.00 63.88 227 SER A C 1
ATOM 1695 O O . SER A 1 227 ? -8.591 5.552 20.699 1.00 63.88 227 SER A O 1
ATOM 1697 N N . ALA A 1 228 ? -8.707 3.565 19.665 1.00 62.91 228 ALA A N 1
ATOM 1698 C CA . ALA A 1 228 ? -9.836 3.065 20.456 1.00 62.91 228 ALA A CA 1
ATOM 1699 C C . ALA A 1 228 ? -9.396 2.625 21.860 1.00 62.91 228 ALA A C 1
ATOM 1701 O O . ALA A 1 228 ? -10.020 2.993 22.851 1.00 62.91 228 ALA A O 1
ATOM 1702 N N . ALA A 1 229 ? -8.269 1.917 21.952 1.00 60.19 229 ALA A N 1
ATOM 1703 C CA . ALA A 1 229 ? -7.721 1.470 23.229 1.00 60.19 229 ALA A CA 1
ATOM 1704 C C . ALA A 1 229 ? -7.297 2.643 24.134 1.00 60.19 229 ALA A C 1
ATOM 1706 O O . ALA A 1 229 ? -7.485 2.579 25.342 1.00 60.19 229 ALA A O 1
ATOM 1707 N N . SER A 1 230 ? -6.796 3.746 23.560 1.00 58.16 230 SER A N 1
ATOM 1708 C CA . SER A 1 230 ? -6.457 4.958 24.323 1.00 58.16 230 SER A CA 1
ATOM 1709 C C . SER A 1 230 ? -7.661 5.695 24.919 1.00 58.16 230 SER A C 1
ATOM 1711 O O . SER A 1 230 ? -7.465 6.484 25.832 1.00 58.16 230 SER A O 1
ATOM 1713 N N . ARG A 1 231 ? -8.882 5.496 24.400 1.00 60.97 231 ARG A N 1
ATOM 1714 C CA . ARG A 1 231 ? -10.098 6.151 24.927 1.00 60.97 231 ARG A CA 1
ATOM 1715 C C . ARG A 1 231 ? -10.770 5.361 26.046 1.00 60.97 231 ARG A C 1
ATOM 1717 O O . ARG A 1 231 ? -11.530 5.940 26.806 1.00 60.97 231 ARG A O 1
ATOM 1724 N N . LEU A 1 232 ? -10.517 4.054 26.113 1.00 62.16 232 LEU A N 1
ATOM 1725 C CA . LEU A 1 232 ? -11.110 3.151 27.104 1.00 62.16 232 LEU A CA 1
ATOM 1726 C C . LEU A 1 232 ? -10.324 3.098 28.419 1.00 62.16 232 LEU A C 1
ATOM 1728 O O . LEU A 1 232 ? -10.825 2.533 29.383 1.00 62.16 232 LEU A O 1
ATOM 1732 N N . MET A 1 233 ? -9.118 3.674 28.478 1.00 52.97 233 MET A N 1
ATOM 1733 C CA . MET A 1 233 ? -8.420 3.871 29.748 1.00 52.97 233 MET A CA 1
ATOM 1734 C C . MET A 1 233 ? -8.869 5.214 30.340 1.00 52.97 233 MET A C 1
ATOM 1736 O O . MET A 1 233 ? -8.493 6.251 29.784 1.00 52.97 233 MET A O 1
ATOM 1740 N N . PRO A 1 234 ? -9.693 5.232 31.407 1.00 50.06 234 PRO A N 1
ATOM 1741 C CA . P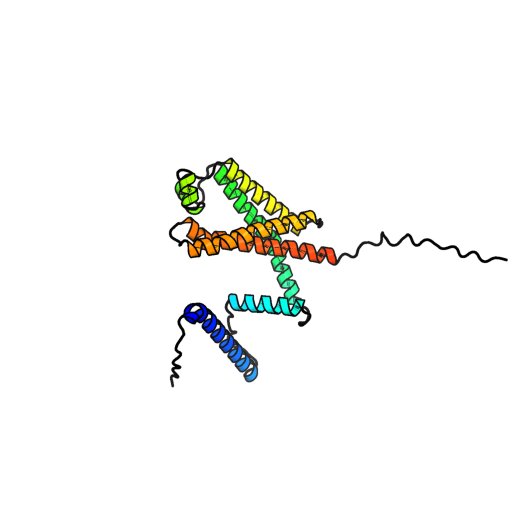RO A 1 234 ? -10.010 6.470 32.105 1.00 50.06 234 PRO A CA 1
ATOM 1742 C C . PRO A 1 234 ? -8.715 7.114 32.609 1.00 50.06 234 PRO A C 1
ATOM 1744 O O . PRO A 1 234 ? -7.764 6.414 32.963 1.00 50.06 234 PRO A O 1
ATOM 1747 N N . ALA A 1 235 ? -8.676 8.449 32.612 1.00 57.34 235 ALA A N 1
ATOM 1748 C CA . ALA A 1 235 ? -7.608 9.189 33.270 1.00 57.34 235 ALA A CA 1
ATOM 1749 C C . ALA A 1 235 ? -7.464 8.642 34.696 1.00 57.34 235 ALA A C 1
ATOM 1751 O O . ALA A 1 235 ? -8.453 8.558 35.428 1.00 57.34 235 ALA A O 1
ATOM 1752 N N . GLY A 1 236 ? -6.258 8.188 35.040 1.00 53.56 236 GLY A N 1
ATOM 1753 C CA . GLY A 1 236 ? -5.979 7.659 36.367 1.00 53.56 236 GLY A CA 1
ATOM 1754 C C . GLY A 1 236 ? -6.362 8.680 37.446 1.00 53.56 236 GLY A C 1
ATOM 1755 O O . GLY A 1 236 ? -6.300 9.888 37.196 1.00 53.56 236 GLY A O 1
ATOM 1756 N N . PRO A 1 237 ? -6.780 8.222 38.635 1.00 59.03 237 PRO A N 1
ATOM 1757 C CA . PRO A 1 237 ? -7.160 9.088 39.741 1.00 59.03 237 PRO A CA 1
ATOM 1758 C C . PRO A 1 237 ? -5.915 9.763 40.331 1.00 59.03 237 PRO A C 1
ATOM 1760 O O . PRO A 1 237 ? -5.395 9.326 41.348 1.00 59.03 237 PRO A O 1
ATOM 1763 N N . THR A 1 238 ? -5.403 10.811 39.687 1.00 60.22 238 THR A N 1
ATOM 1764 C CA . THR A 1 238 ? -4.315 11.629 40.253 1.00 60.22 238 THR A CA 1
ATOM 1765 C C . THR A 1 238 ? -4.587 13.131 40.223 1.00 60.22 238 THR A C 1
ATOM 1767 O O . THR A 1 238 ? -3.744 13.878 40.690 1.00 60.22 238 THR A O 1
ATOM 1770 N N . ASP A 1 239 ? -5.759 13.586 39.762 1.00 53.59 239 ASP A N 1
ATOM 1771 C CA . ASP A 1 239 ? -6.042 15.029 39.601 1.00 53.59 239 ASP A CA 1
ATOM 1772 C C . ASP A 1 239 ? -7.315 15.524 40.323 1.00 53.59 239 ASP A C 1
ATOM 1774 O O . ASP A 1 239 ? -7.852 16.587 40.027 1.00 53.59 239 ASP A O 1
ATOM 1778 N N . ARG A 1 240 ? -7.834 14.757 41.296 1.00 53.28 240 ARG A N 1
ATOM 1779 C CA . ARG A 1 240 ? -8.993 15.148 42.135 1.00 53.28 240 ARG A CA 1
ATOM 1780 C C . ARG A 1 240 ? -8.680 15.231 43.634 1.00 53.28 240 ARG A C 1
ATOM 1782 O O . ARG A 1 240 ? -9.571 15.059 44.457 1.00 53.28 240 ARG A O 1
ATOM 1789 N N . ALA A 1 241 ? -7.434 15.515 44.001 1.00 55.62 241 ALA A N 1
ATOM 1790 C CA . ALA A 1 241 ? -7.041 15.744 45.393 1.00 55.62 241 ALA A CA 1
ATOM 1791 C C . ALA A 1 241 ? -6.486 17.162 45.583 1.00 55.62 241 ALA A C 1
ATOM 1793 O O . ALA A 1 241 ? -5.326 17.349 45.920 1.00 55.62 241 ALA A O 1
ATOM 1794 N N . ALA A 1 242 ? -7.327 18.166 45.337 1.00 55.50 242 ALA A N 1
ATOM 1795 C CA . ALA A 1 242 ? -7.118 19.527 45.829 1.00 55.50 242 ALA A CA 1
ATOM 1796 C C . ALA A 1 242 ? -8.465 20.266 45.873 1.00 55.50 242 ALA A C 1
ATOM 1798 O O . ALA A 1 242 ? -8.669 21.276 45.206 1.00 55.50 242 ALA A O 1
ATOM 1799 N N . SER A 1 243 ? -9.427 19.735 46.632 1.00 53.09 243 SER A N 1
ATOM 1800 C CA . SER A 1 243 ? -10.524 20.571 47.122 1.00 53.09 243 SER A CA 1
ATOM 1801 C C . SER A 1 243 ? -9.986 21.383 48.304 1.00 53.09 243 SER A C 1
ATOM 1803 O O . SER A 1 243 ? -9.549 20.771 49.281 1.00 53.09 243 SER A O 1
ATOM 1805 N N . PRO A 1 244 ? -9.985 22.726 48.253 1.00 58.41 244 PRO A N 1
ATOM 1806 C CA . PRO A 1 244 ? -9.664 23.525 49.422 1.00 58.41 244 PRO A CA 1
ATOM 1807 C C . PRO A 1 244 ? -10.792 23.344 50.441 1.00 58.41 244 PRO A C 1
ATOM 1809 O O . PRO A 1 244 ? -11.955 23.644 50.168 1.00 58.41 244 PRO A O 1
ATOM 1812 N N . VAL A 1 245 ? -10.449 22.813 51.612 1.00 64.06 245 VAL A N 1
ATOM 1813 C CA . VAL A 1 245 ? -11.324 22.802 52.785 1.00 64.06 245 VAL A CA 1
ATOM 1814 C C . VAL A 1 245 ? -11.563 24.259 53.184 1.00 64.06 245 VAL A C 1
ATOM 1816 O O . VAL A 1 245 ? -10.688 24.913 53.745 1.00 64.06 245 VAL A O 1
ATOM 1819 N N . ILE A 1 246 ? -12.744 24.787 52.856 1.00 59.91 246 ILE A N 1
ATOM 1820 C CA . ILE A 1 246 ? -13.242 26.048 53.407 1.00 59.91 246 ILE A CA 1
ATOM 1821 C C . ILE A 1 246 ? -13.637 25.760 54.857 1.00 59.91 246 ILE A C 1
ATOM 1823 O O . ILE A 1 246 ? -14.677 25.161 55.128 1.00 59.91 246 ILE A O 1
ATOM 1827 N N . SER A 1 247 ? -12.770 26.159 55.784 1.00 61.75 247 SER A N 1
ATOM 1828 C CA . SER A 1 247 ? -13.054 26.180 57.216 1.00 61.75 247 SER A CA 1
ATOM 1829 C C . SER A 1 247 ? -14.096 27.264 57.507 1.00 61.75 247 SER A C 1
ATOM 1831 O O . SER A 1 247 ? -13.782 28.452 57.521 1.00 61.75 247 SER A O 1
ATOM 1833 N N . GLN A 1 248 ? -15.343 26.850 57.724 1.00 58.12 248 GLN A N 1
ATOM 1834 C CA . GLN A 1 248 ? -16.395 27.668 58.330 1.00 58.12 248 GLN A CA 1
ATOM 1835 C C . GLN A 1 248 ? -16.102 27.795 59.833 1.00 58.12 248 GLN A C 1
ATOM 1837 O O . GLN A 1 248 ? -16.309 26.849 60.588 1.00 58.12 248 GLN A O 1
ATOM 1842 N N . GLY A 1 249 ? -15.587 28.949 60.261 1.00 62.00 249 GLY A N 1
ATOM 1843 C CA . GLY A 1 249 ? -15.522 29.323 61.673 1.00 62.00 249 GLY A CA 1
ATOM 1844 C C . GLY A 1 249 ? -16.830 29.989 62.097 1.00 62.00 249 GLY A C 1
ATOM 1845 O O . GLY A 1 249 ? -17.169 31.051 61.579 1.00 62.00 249 GLY A O 1
ATOM 1846 N N . HIS A 1 250 ? -17.557 29.360 63.021 1.00 65.31 250 HIS A N 1
ATOM 1847 C CA . HIS A 1 250 ? -18.662 29.956 63.776 1.00 65.31 250 HIS A CA 1
ATOM 1848 C C . HIS A 1 250 ? -18.177 30.260 65.202 1.00 65.31 250 HIS A C 1
ATOM 1850 O O . HIS A 1 250 ? -17.372 29.503 65.744 1.00 65.31 250 HIS A O 1
ATOM 1856 N N . GLY A 1 251 ? -18.640 31.389 65.747 1.00 60.06 251 GLY A N 1
ATOM 1857 C CA . GLY A 1 251 ? -18.228 31.985 67.024 1.00 60.06 251 GLY A CA 1
ATOM 1858 C C . GLY A 1 251 ? -18.564 31.170 68.276 1.00 60.06 251 GLY A C 1
ATOM 1859 O O . GLY A 1 251 ? -19.103 30.063 68.200 1.00 60.06 251 GLY A O 1
ATOM 1860 N N . PRO A 1 252 ? -18.214 31.725 69.440 1.00 61.34 252 PRO A N 1
ATOM 1861 C CA . PRO A 1 252 ? -19.230 32.434 70.231 1.00 61.34 252 PRO A CA 1
ATOM 1862 C C . PRO A 1 252 ? -18.974 33.936 70.403 1.00 61.34 252 PRO A C 1
ATOM 1864 O O . PRO A 1 252 ? -17.794 34.352 70.413 1.00 61.34 252 PRO A O 1
#

Secondary structure (DSSP, 8-state):
-------PPPGGGTTTHHHHHHHHHHHHHHHHHHHHHHHHS--SS-----HHHHHHHHHHHHHHHHTT-SPPPPHHHHHHHHHHHHHHHHHHHHHHHHHHHHHHHHHTT--TTSSSHHHHHHHHS-HHHHHHTTTSPPPHHHHHHHHHHHHHHHHHHHHHHHS---HHHHHHHHHHHHHHHHHHHHHHHHHHHH-S-SHHHHHIIIIIHHHHHHHHHHHHHHHHHHHHHHHHSPPPS-S-------------